Protein AF-A0A962UG72-F1 (afdb_monomer_lite)

pLDDT: mean 81.28, std 21.75, range [31.66, 96.81]

Sequence (220 aa):
YMFTHPGKKLLFMGTEFGQGNEWNSANPIDWWVLQYDFHRGLKQLVTDLNRLYHSDPVLHHYEFEWQGFEWIDCHDAEQSILSYQRKKDDDFLVVVVNFTPVPRQSYRIGVPRAGRYTEIFNSDSHYYAGSGVGNGGIDLIAEERPWMEHPYSITITVPPLGGLVLRPEPLPEPVLTTTALGELLADTTIGEEPLTEPAAKPLASTAPDAVEEEELAQPE

Foldseek 3Di:
DQQQAFDDDDDDPQPQLPQPDDDDPVDDHPPVSCVDQLSVLSNVQSVVSVVCSVVDCLRPVQRPHPQQKAFLDDPVVVQQKGWIWGDDDPWIKIKIFGQAQDKDFFDKTADADFAWKDFPDKSQCVSSVHPRWWCPPPTFGWDQDDDSNHRTMTTIIGHGRMMTMITGDDDPDPPPPPVVVVVVVVPPPDDDDDDDDDDDDDDDDDDDDDDYDDDDDDDD

Secondary structure (DSSP, 8-state):
-TTTSSS-----TTGGGT-SSPP-TTS---GGGGGSHHHHHHHHHHHHHHHHHHH-GGGTTTSSSGGGEEEEE---TTTTEEEEEEEETTEEEEEEEE-SSS-EEEEEEEESS-SEEEEEEETTSGGGT----S-TTS-EEPBS--BTTBSEEEEEEEPTT-EEEEEEPPPPP----THHHHHTTGGG----PPPPP-----------------------

Radius of gyration: 35.27 Å; chains: 1; bounding box: 112×47×72 Å

Structure (mmCIF, N/CA/C/O backbone):
data_AF-A0A962UG72-F1
#
_entry.id   AF-A0A962UG72-F1
#
loop_
_atom_site.group_PDB
_atom_site.id
_atom_site.type_symbol
_atom_site.label_atom_id
_atom_site.label_alt_id
_atom_site.label_comp_id
_atom_site.label_asym_id
_atom_site.label_entity_id
_atom_site.label_seq_id
_atom_site.pdbx_PDB_ins_code
_atom_site.Cartn_x
_atom_site.Cartn_y
_atom_site.Cartn_z
_atom_site.occupancy
_atom_site.B_iso_or_equiv
_atom_site.auth_seq_id
_atom_site.auth_comp_id
_atom_site.auth_asym_id
_atom_site.auth_atom_id
_atom_site.pdbx_PDB_model_num
ATOM 1 N N . TYR A 1 1 ? -1.454 3.007 -2.349 1.00 94.00 1 TYR A N 1
ATOM 2 C CA . TYR A 1 1 ? -2.159 4.305 -2.409 1.00 94.00 1 TYR A CA 1
ATOM 3 C C . TYR A 1 1 ? -3.137 4.390 -3.577 1.00 94.00 1 TYR A C 1
ATOM 5 O O . TYR A 1 1 ? -4.329 4.371 -3.325 1.00 94.00 1 TYR A O 1
ATOM 13 N N . MET A 1 2 ? -2.692 4.421 -4.843 1.00 95.50 2 MET A N 1
ATOM 14 C CA . MET A 1 2 ? -3.606 4.585 -5.991 1.00 95.50 2 MET A CA 1
ATOM 15 C C . MET A 1 2 ? -4.758 3.565 -6.009 1.00 95.50 2 MET A C 1
ATOM 17 O O . MET A 1 2 ? -5.909 3.955 -6.165 1.00 95.50 2 MET A O 1
ATOM 21 N N . PHE A 1 3 ? -4.470 2.275 -5.800 1.00 95.19 3 PHE A N 1
ATOM 22 C CA . PHE A 1 3 ? -5.476 1.200 -5.787 1.00 95.19 3 PHE A CA 1
ATOM 23 C C . PHE A 1 3 ? -6.436 1.252 -4.591 1.00 95.19 3 PHE A C 1
ATOM 25 O O . PHE A 1 3 ? -7.580 0.827 -4.702 1.00 95.19 3 PHE A O 1
ATOM 32 N N . THR A 1 4 ? -5.989 1.798 -3.464 1.00 95.06 4 THR A N 1
ATOM 33 C CA . THR A 1 4 ? -6.743 1.834 -2.205 1.00 95.06 4 THR A CA 1
ATOM 34 C C . THR A 1 4 ? -7.511 3.138 -2.005 1.00 95.06 4 THR A C 1
ATOM 36 O O . THR A 1 4 ? -8.484 3.154 -1.261 1.00 95.06 4 THR A O 1
ATOM 39 N N . HIS A 1 5 ? -7.123 4.218 -2.682 1.00 94.94 5 HIS A N 1
ATOM 40 C CA . HIS A 1 5 ? -7.858 5.483 -2.701 1.00 94.94 5 HIS A CA 1
ATOM 41 C C . HIS A 1 5 ? -9.217 5.324 -3.418 1.00 94.94 5 HIS A C 1
ATOM 43 O O . HIS A 1 5 ? -9.325 4.461 -4.289 1.00 94.94 5 HIS A O 1
ATOM 49 N N . PRO A 1 6 ? -10.261 6.111 -3.115 1.00 94.38 6 PRO A N 1
ATOM 50 C CA . PRO A 1 6 ? -11.503 6.103 -3.896 1.00 94.38 6 PRO A CA 1
ATOM 51 C C . PRO A 1 6 ? -11.290 6.481 -5.374 1.00 94.38 6 PRO A C 1
ATOM 53 O O . PRO A 1 6 ? -10.430 7.308 -5.689 1.00 94.38 6 PRO A O 1
ATOM 56 N N . GLY A 1 7 ? -12.067 5.873 -6.278 1.00 93.19 7 GLY A N 1
ATOM 57 C CA . GLY A 1 7 ? -12.080 6.157 -7.722 1.00 93.19 7 GLY A CA 1
ATOM 58 C C . GLY A 1 7 ? -11.447 5.066 -8.594 1.00 93.19 7 GLY A C 1
ATOM 59 O O . GLY A 1 7 ? -10.598 4.309 -8.140 1.00 93.19 7 GLY A O 1
ATOM 60 N N . LYS A 1 8 ? -11.835 4.984 -9.872 1.00 94.25 8 LYS A N 1
ATOM 61 C CA . LYS A 1 8 ? -11.367 3.926 -10.789 1.00 94.25 8 LYS A CA 1
ATOM 62 C C . LYS A 1 8 ? -9.878 4.051 -11.133 1.00 94.25 8 LYS A C 1
ATOM 64 O O . LYS A 1 8 ? -9.289 5.127 -11.053 1.00 94.25 8 LYS A O 1
ATOM 69 N N . LYS A 1 9 ? -9.261 2.922 -11.497 1.00 95.31 9 LYS A N 1
ATOM 70 C CA . LYS A 1 9 ? -7.807 2.795 -11.690 1.00 95.31 9 LYS A CA 1
ATOM 71 C C . LYS A 1 9 ? -7.462 2.743 -13.171 1.00 95.31 9 LYS A C 1
ATOM 73 O O . LYS A 1 9 ? -8.091 2.006 -13.922 1.00 95.31 9 LYS A O 1
ATOM 78 N N . LEU A 1 10 ? -6.434 3.487 -13.566 1.00 95.75 10 LEU A N 1
ATOM 79 C CA . LEU A 1 10 ? -5.867 3.438 -14.908 1.00 95.75 10 LEU A CA 1
ATOM 80 C C . LEU A 1 10 ? -4.347 3.523 -14.802 1.00 95.75 10 LEU A C 1
ATOM 82 O O . LEU A 1 10 ? -3.819 4.454 -14.198 1.00 95.75 10 LEU A O 1
ATOM 86 N N . LEU A 1 11 ? -3.663 2.548 -15.392 1.00 95.38 11 LEU A N 1
ATOM 87 C CA . LEU A 1 11 ? -2.215 2.537 -15.582 1.00 95.38 11 LEU A CA 1
ATOM 88 C C . LEU A 1 11 ? -1.927 2.376 -17.073 1.00 95.38 11 LEU A C 1
ATOM 90 O O . LEU A 1 11 ? -2.595 1.598 -17.753 1.00 95.38 11 LEU A O 1
ATOM 94 N N . PHE A 1 12 ? -0.954 3.130 -17.580 1.00 95.75 12 PHE A N 1
ATOM 95 C CA . PHE A 1 12 ? -0.525 3.028 -18.972 1.00 95.75 12 PHE A CA 1
ATOM 96 C C . PHE A 1 12 ? 0.494 1.896 -19.143 1.00 95.75 12 PHE A C 1
ATOM 98 O O . PHE A 1 12 ? 1.252 1.597 -18.219 1.00 95.75 12 PHE A O 1
ATOM 105 N N . MET A 1 13 ? 0.529 1.282 -20.326 1.00 94.44 13 MET A N 1
ATOM 106 C CA . MET A 1 13 ? 1.451 0.183 -20.626 1.00 94.44 13 MET A CA 1
ATOM 107 C C . MET A 1 13 ? 2.916 0.577 -20.387 1.00 94.44 13 MET A C 1
ATOM 109 O O . MET A 1 13 ? 3.337 1.683 -20.723 1.00 94.44 13 MET A O 1
ATOM 113 N N . GLY A 1 14 ? 3.689 -0.329 -19.797 1.00 93.38 14 GLY A N 1
ATOM 114 C CA . GLY A 1 14 ? 5.073 -0.103 -19.384 1.00 93.38 14 GLY A CA 1
ATOM 115 C C . GLY A 1 14 ? 5.217 0.332 -17.924 1.00 93.38 14 GLY A C 1
ATOM 116 O O . GLY A 1 14 ? 6.250 0.068 -17.307 1.00 93.38 14 GLY A O 1
ATOM 117 N N . THR A 1 15 ? 4.190 0.944 -17.325 1.00 94.81 15 THR A N 1
ATOM 118 C CA . THR A 1 15 ? 4.250 1.365 -15.912 1.00 94.81 15 THR A CA 1
ATOM 119 C C . THR A 1 15 ? 4.113 0.190 -14.947 1.00 94.81 15 THR A C 1
ATOM 121 O O . THR A 1 15 ? 4.651 0.232 -13.844 1.00 94.81 15 THR A O 1
ATOM 124 N N . GLU A 1 16 ? 3.465 -0.896 -15.370 1.00 95.50 16 GLU A N 1
ATOM 125 C CA . GLU A 1 16 ? 3.173 -2.056 -14.532 1.00 95.50 16 GLU A CA 1
ATOM 126 C C . GLU A 1 16 ? 4.406 -2.880 -14.149 1.00 95.50 16 GLU A C 1
ATOM 128 O O . GLU A 1 16 ? 4.365 -3.627 -13.178 1.00 95.50 16 GLU A O 1
ATOM 133 N N . PHE A 1 17 ? 5.502 -2.745 -14.894 1.00 95.06 17 PHE A N 1
ATOM 134 C CA . PHE A 1 17 ? 6.796 -3.356 -14.581 1.00 95.06 17 PHE A CA 1
ATOM 135 C C . PHE A 1 17 ? 7.922 -2.316 -14.500 1.00 95.06 17 PHE A C 1
ATOM 137 O O . PHE A 1 17 ? 9.090 -2.685 -14.393 1.00 95.06 17 PHE A O 1
ATOM 144 N N . GLY A 1 18 ? 7.583 -1.022 -14.531 1.00 93.62 18 GLY A N 1
ATOM 145 C CA . GLY A 1 18 ? 8.526 0.082 -14.355 1.00 93.62 18 GLY A CA 1
ATOM 146 C C . GLY A 1 18 ? 9.523 0.214 -15.498 1.00 93.62 18 GLY A C 1
ATOM 147 O O . GLY A 1 18 ? 10.725 0.121 -15.270 1.00 93.62 18 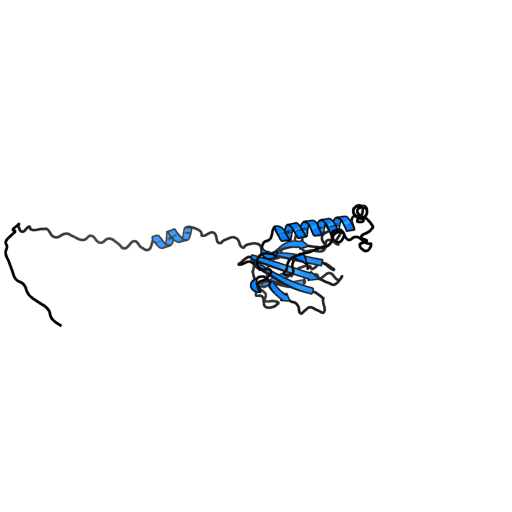GLY A O 1
ATOM 148 N N . GLN A 1 19 ? 9.044 0.408 -16.728 1.00 92.81 19 GLN A N 1
ATOM 149 C CA . GLN A 1 19 ? 9.908 0.752 -17.856 1.00 92.81 19 GLN A CA 1
ATOM 150 C C . GLN A 1 19 ? 10.787 1.967 -17.504 1.00 92.81 19 GLN A C 1
ATOM 152 O O . GLN A 1 19 ? 10.280 2.989 -17.048 1.00 92.81 19 GLN A O 1
ATOM 157 N N . GLY A 1 20 ? 12.105 1.846 -17.703 1.00 90.19 20 GLY A N 1
ATOM 158 C CA . GLY A 1 20 ? 13.055 2.904 -17.346 1.00 90.19 20 GLY A CA 1
ATOM 159 C C . GLY A 1 20 ? 13.051 4.084 -18.320 1.00 90.19 20 GLY A C 1
ATOM 160 O O . GLY A 1 20 ? 13.101 5.234 -17.894 1.00 90.19 20 GLY A O 1
ATOM 161 N N . ASN A 1 21 ? 12.979 3.807 -19.624 1.00 91.94 21 ASN A N 1
ATOM 162 C CA . ASN A 1 21 ? 12.910 4.846 -20.649 1.00 91.94 21 ASN A CA 1
ATOM 163 C C . ASN A 1 21 ? 11.499 5.430 -20.755 1.00 91.94 21 ASN A C 1
ATOM 165 O O . ASN A 1 21 ? 10.503 4.729 -20.555 1.00 91.94 21 ASN A O 1
ATOM 169 N N . GLU A 1 22 ? 11.413 6.690 -21.177 1.00 94.00 22 GLU A N 1
ATOM 170 C CA . GLU A 1 22 ? 10.136 7.294 -21.550 1.00 94.00 22 GLU A CA 1
ATOM 171 C C . GLU A 1 22 ? 9.448 6.504 -22.669 1.00 94.00 22 GLU A C 1
ATOM 173 O O . GLU A 1 22 ? 10.085 5.865 -23.515 1.00 94.00 22 GLU A O 1
ATOM 178 N N . TRP A 1 23 ? 8.117 6.546 -22.675 1.00 94.25 23 TRP A N 1
ATOM 179 C CA . TRP A 1 23 ? 7.343 5.916 -23.732 1.00 94.25 23 TRP A CA 1
ATOM 180 C C . TRP A 1 23 ? 7.611 6.601 -25.075 1.00 94.25 23 TRP A C 1
ATOM 182 O O . TRP A 1 23 ? 7.493 7.817 -25.211 1.00 94.25 23 TRP A O 1
ATOM 192 N N . ASN A 1 24 ? 7.926 5.794 -26.085 1.00 93.44 24 ASN A N 1
ATOM 193 C CA . ASN A 1 24 ? 8.137 6.246 -27.449 1.00 93.44 24 ASN A CA 1
ATOM 194 C C . ASN A 1 24 ? 7.185 5.491 -28.377 1.00 93.44 24 ASN A C 1
ATOM 196 O O . ASN A 1 24 ? 7.261 4.271 -28.483 1.00 93.44 24 ASN A O 1
ATOM 200 N N . SER A 1 25 ? 6.312 6.218 -29.074 1.00 94.12 25 SER A N 1
ATOM 201 C CA . SER A 1 25 ? 5.325 5.634 -29.988 1.00 94.12 25 SER A CA 1
ATOM 202 C C . SER A 1 25 ? 5.939 4.925 -31.200 1.00 94.12 25 SER A C 1
ATOM 204 O O . SER A 1 25 ? 5.277 4.080 -31.800 1.00 94.12 25 SER A O 1
ATOM 206 N N . ALA A 1 26 ? 7.184 5.247 -31.565 1.00 95.94 26 ALA A N 1
ATOM 207 C CA . ALA A 1 26 ? 7.899 4.620 -32.673 1.00 95.94 26 ALA A CA 1
ATOM 208 C C . ALA A 1 26 ? 8.590 3.303 -32.284 1.00 95.94 26 ALA A C 1
ATOM 210 O O . ALA A 1 26 ? 8.938 2.520 -33.167 1.00 95.94 26 ALA A O 1
ATOM 211 N N . ASN A 1 27 ? 8.790 3.055 -30.986 1.00 91.94 27 ASN A N 1
ATOM 212 C CA . ASN A 1 27 ? 9.509 1.888 -30.486 1.00 91.94 27 ASN A CA 1
ATOM 213 C C . ASN A 1 27 ? 8.568 0.929 -29.744 1.00 91.94 27 ASN A C 1
ATOM 215 O O . ASN A 1 27 ? 7.581 1.358 -29.144 1.00 91.94 27 ASN A O 1
ATOM 219 N N . PRO A 1 28 ? 8.863 -0.382 -29.753 1.00 92.25 28 PRO A N 1
ATOM 220 C CA . PRO A 1 28 ? 8.159 -1.319 -28.894 1.00 92.25 28 PRO A CA 1
ATOM 221 C C . PRO A 1 28 ? 8.478 -1.054 -27.418 1.00 92.25 28 PRO A C 1
ATOM 223 O O . PRO A 1 28 ? 9.499 -0.465 -27.071 1.00 92.25 28 PRO A O 1
ATOM 226 N N . ILE A 1 29 ? 7.598 -1.553 -26.554 1.00 93.94 29 ILE A N 1
ATOM 227 C CA . ILE A 1 29 ? 7.798 -1.581 -25.107 1.00 93.94 29 ILE A CA 1
ATOM 228 C C . ILE A 1 29 ? 9.035 -2.427 -24.751 1.00 93.94 29 ILE A C 1
ATOM 230 O O . ILE A 1 29 ? 9.285 -3.471 -25.362 1.00 93.94 29 ILE A O 1
ATOM 234 N N . ASP A 1 30 ? 9.790 -1.987 -23.744 1.00 93.00 30 ASP A N 1
ATOM 235 C CA . ASP A 1 30 ? 11.070 -2.576 -23.325 1.00 93.00 30 ASP A CA 1
ATOM 236 C C . ASP A 1 30 ? 10.897 -3.902 -22.550 1.00 93.00 30 ASP A C 1
ATOM 238 O O . ASP A 1 30 ? 11.259 -4.023 -21.383 1.00 93.00 30 ASP A O 1
ATOM 242 N N . TRP A 1 31 ? 10.370 -4.951 -23.188 1.00 92.81 31 TRP A N 1
ATOM 243 C CA . TRP A 1 31 ? 10.084 -6.245 -22.538 1.00 92.81 31 TRP A CA 1
ATOM 244 C C . TRP A 1 31 ? 11.298 -6.937 -21.904 1.00 92.81 31 TRP A C 1
ATOM 246 O O . TRP A 1 31 ? 11.151 -7.762 -21.001 1.00 92.81 31 TRP A O 1
ATOM 256 N N . TRP A 1 32 ? 12.506 -6.612 -22.366 1.00 93.44 32 TRP A N 1
ATOM 257 C CA . TRP A 1 32 ? 13.752 -7.193 -21.872 1.00 93.44 32 TRP A CA 1
ATOM 258 C C . TRP A 1 32 ? 14.010 -6.880 -20.390 1.00 93.44 32 TRP A C 1
ATOM 260 O O . TRP A 1 32 ? 14.680 -7.672 -19.727 1.00 93.44 32 TRP A O 1
ATOM 270 N N . VAL A 1 33 ? 13.430 -5.805 -19.835 1.00 94.25 33 VAL A N 1
ATOM 271 C CA . VAL A 1 33 ? 13.605 -5.440 -18.416 1.00 94.25 33 VAL A CA 1
ATOM 272 C C . VAL A 1 33 ? 13.022 -6.480 -17.455 1.00 94.25 33 VAL A C 1
ATOM 274 O O . VAL A 1 33 ? 13.470 -6.594 -16.318 1.00 94.25 33 VAL A O 1
ATOM 277 N N . LEU A 1 34 ? 12.090 -7.324 -17.915 1.00 93.56 34 LEU A N 1
ATOM 278 C CA . LEU A 1 34 ? 11.536 -8.432 -17.123 1.00 93.56 34 LEU A CA 1
ATOM 279 C C . LEU A 1 34 ? 12.567 -9.530 -16.798 1.00 93.56 34 LEU A C 1
ATOM 281 O O . LEU A 1 34 ? 12.278 -10.458 -16.038 1.00 93.56 34 LEU A O 1
ATOM 285 N N . GLN A 1 35 ? 13.780 -9.442 -17.346 1.00 93.81 35 GLN A N 1
ATOM 286 C CA . GLN A 1 35 ? 14.898 -10.305 -16.971 1.00 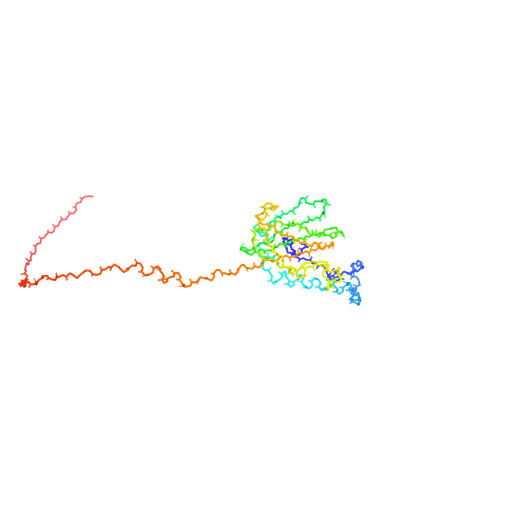93.81 35 GLN A CA 1
ATOM 287 C C . GLN A 1 35 ? 15.487 -9.954 -15.594 1.00 93.81 35 GLN A C 1
ATOM 289 O O . GLN A 1 35 ? 16.094 -10.827 -14.971 1.00 93.81 35 GLN A O 1
ATOM 294 N N . TYR A 1 36 ? 15.248 -8.747 -15.074 1.00 94.50 36 TYR A N 1
ATOM 295 C CA . TYR A 1 36 ? 15.723 -8.308 -13.760 1.00 94.50 36 TYR A CA 1
ATOM 296 C C . TYR A 1 36 ? 14.658 -8.485 -12.670 1.00 94.50 36 TYR A C 1
ATOM 298 O O . TYR A 1 36 ? 13.463 -8.281 -12.901 1.00 94.50 36 TYR A O 1
ATOM 306 N N . ASP A 1 37 ? 15.100 -8.820 -11.456 1.00 92.50 37 ASP A N 1
ATOM 307 C CA . ASP A 1 37 ? 14.211 -9.150 -10.335 1.00 92.50 37 ASP A CA 1
ATOM 308 C C . ASP A 1 37 ? 13.301 -7.997 -9.903 1.00 92.50 37 ASP A C 1
ATOM 310 O O . ASP A 1 37 ? 12.114 -8.222 -9.685 1.00 92.50 37 ASP A O 1
ATOM 314 N N . PHE A 1 38 ? 13.801 -6.758 -9.852 1.00 94.25 38 PHE A N 1
ATOM 315 C CA . PHE A 1 38 ? 12.994 -5.602 -9.435 1.00 94.25 38 PHE A CA 1
ATOM 316 C C . PHE A 1 38 ? 11.795 -5.347 -10.361 1.00 94.25 38 PHE A C 1
ATOM 318 O O . PHE A 1 38 ? 10.682 -5.121 -9.891 1.00 94.25 38 PHE A O 1
ATOM 325 N N . HIS A 1 39 ? 11.988 -5.457 -11.679 1.00 95.81 39 HIS A N 1
ATOM 326 C CA . HIS A 1 39 ? 10.907 -5.282 -12.655 1.00 95.81 39 HIS A CA 1
ATOM 327 C C . HIS A 1 39 ? 9.889 -6.429 -12.588 1.00 95.81 39 HIS A C 1
ATOM 329 O O . HIS A 1 39 ? 8.681 -6.202 -12.705 1.00 95.81 39 HIS A O 1
ATOM 335 N N . ARG A 1 40 ? 10.349 -7.667 -12.342 1.00 95.19 40 ARG A N 1
ATOM 336 C CA . ARG A 1 40 ? 9.449 -8.800 -12.067 1.00 95.19 40 ARG A CA 1
ATOM 337 C C . ARG A 1 40 ? 8.651 -8.594 -10.782 1.00 95.19 40 ARG A C 1
ATOM 339 O O . ARG A 1 40 ? 7.448 -8.841 -10.792 1.00 95.19 40 ARG A O 1
ATOM 346 N N . GLY A 1 41 ? 9.300 -8.123 -9.718 1.00 95.56 41 GLY A N 1
ATOM 347 C CA . GLY A 1 41 ? 8.671 -7.813 -8.435 1.00 95.56 41 GLY A CA 1
ATOM 348 C C . GLY A 1 41 ? 7.572 -6.765 -8.579 1.00 95.56 41 GLY A C 1
ATOM 349 O O . GLY A 1 41 ? 6.459 -6.978 -8.105 1.00 95.56 41 GLY A O 1
ATOM 350 N N . LEU A 1 42 ? 7.826 -5.694 -9.336 1.00 95.75 42 LEU A N 1
ATOM 351 C CA . LEU A 1 42 ? 6.825 -4.666 -9.625 1.00 95.75 42 LEU A CA 1
ATOM 352 C C . LEU A 1 42 ? 5.648 -5.209 -10.454 1.00 95.75 42 LEU A C 1
ATOM 354 O O . LEU A 1 42 ? 4.488 -4.964 -10.122 1.00 95.75 42 LEU A O 1
ATOM 358 N N . LYS A 1 43 ? 5.919 -6.034 -11.474 1.00 96.12 43 LYS A N 1
ATOM 359 C CA . LYS A 1 43 ? 4.859 -6.716 -12.232 1.00 96.12 43 LYS A CA 1
ATOM 360 C C . LYS A 1 43 ? 4.003 -7.615 -11.334 1.00 96.12 43 LYS A C 1
ATOM 362 O O . LYS A 1 43 ? 2.780 -7.675 -11.496 1.00 96.12 43 LYS A O 1
ATOM 367 N N . GLN A 1 44 ? 4.633 -8.327 -10.402 1.00 96.56 44 GLN A N 1
ATOM 368 C CA . GLN A 1 44 ? 3.948 -9.177 -9.432 1.00 96.56 44 GLN A CA 1
ATOM 369 C C . GLN A 1 44 ? 3.103 -8.335 -8.465 1.00 96.56 44 GLN A C 1
ATOM 371 O O . GLN A 1 44 ? 1.930 -8.646 -8.274 1.00 96.56 44 GLN A O 1
ATOM 376 N N . LEU A 1 45 ? 3.636 -7.210 -7.977 1.00 96.44 45 LEU A N 1
ATOM 377 C CA . LEU A 1 45 ? 2.924 -6.239 -7.141 1.00 96.44 45 LEU A CA 1
ATOM 378 C C . LEU A 1 45 ? 1.637 -5.759 -7.817 1.00 96.44 45 LEU A C 1
ATOM 380 O O . LEU A 1 45 ? 0.568 -5.801 -7.215 1.00 96.44 45 LEU A O 1
ATOM 384 N N . VAL A 1 46 ? 1.711 -5.340 -9.084 1.00 96.81 46 VAL A N 1
ATOM 385 C CA . VAL A 1 46 ? 0.528 -4.890 -9.836 1.00 96.81 46 VAL A CA 1
ATOM 386 C C . VAL A 1 46 ? -0.449 -6.041 -10.082 1.00 96.81 46 VAL A C 1
ATOM 388 O O . VAL A 1 46 ? -1.663 -5.839 -10.049 1.00 96.81 46 VAL A O 1
ATOM 391 N N . THR A 1 47 ? 0.049 -7.259 -10.295 1.00 96.75 47 THR A N 1
ATOM 392 C CA . THR A 1 47 ? -0.800 -8.450 -10.451 1.00 96.75 47 THR A CA 1
ATOM 393 C C . THR A 1 47 ? -1.597 -8.725 -9.174 1.00 96.75 47 THR A C 1
ATOM 395 O O . THR A 1 47 ? -2.814 -8.905 -9.239 1.00 96.75 47 THR A O 1
ATOM 398 N N . ASP A 1 48 ? -0.943 -8.705 -8.016 1.00 96.69 48 ASP A N 1
ATOM 399 C CA . ASP A 1 48 ? -1.582 -8.990 -6.731 1.00 96.69 48 ASP A CA 1
ATOM 400 C C . ASP A 1 48 ? -2.467 -7.833 -6.250 1.00 96.69 48 ASP A C 1
ATOM 402 O O . ASP A 1 48 ? -3.546 -8.078 -5.715 1.00 96.69 48 ASP A O 1
ATOM 406 N N . LEU A 1 49 ? -2.109 -6.580 -6.551 1.00 96.12 49 LEU A N 1
ATOM 407 C CA . LEU A 1 49 ? -2.988 -5.423 -6.346 1.00 96.12 49 LEU A CA 1
ATOM 408 C C . LEU A 1 49 ? -4.276 -5.516 -7.168 1.00 96.12 49 LEU A C 1
ATOM 410 O O . LEU A 1 49 ? -5.350 -5.219 -6.650 1.00 96.12 49 LEU A O 1
ATOM 414 N N . ASN A 1 50 ? -4.190 -5.937 -8.433 1.00 96.56 50 ASN A N 1
ATOM 415 C CA . ASN A 1 50 ? -5.377 -6.146 -9.262 1.00 96.56 50 ASN A CA 1
ATOM 416 C C . ASN A 1 50 ? -6.244 -7.289 -8.725 1.00 96.56 50 ASN A C 1
ATOM 418 O O . ASN A 1 50 ? -7.467 -7.157 -8.693 1.00 96.56 50 ASN A O 1
ATOM 422 N N . ARG A 1 51 ? -5.624 -8.389 -8.272 1.00 96.62 51 ARG A N 1
ATOM 423 C CA . ARG A 1 51 ? -6.344 -9.494 -7.624 1.00 96.62 51 ARG A CA 1
ATOM 424 C C . ARG A 1 51 ? -7.078 -9.010 -6.383 1.00 96.62 51 ARG A C 1
ATOM 426 O O . ARG A 1 51 ? -8.273 -9.251 -6.296 1.00 96.62 51 ARG A O 1
ATOM 433 N N . LEU A 1 52 ? -6.394 -8.281 -5.500 1.00 95.50 52 LEU A N 1
ATOM 434 C CA . LEU A 1 52 ? -6.972 -7.710 -4.286 1.00 95.50 52 LEU A CA 1
ATOM 435 C C . LEU A 1 52 ? -8.134 -6.757 -4.604 1.00 95.50 52 LEU A C 1
ATOM 437 O O . LEU A 1 52 ? -9.219 -6.888 -4.052 1.00 95.50 52 LEU A O 1
ATOM 441 N N . TYR A 1 53 ? -7.934 -5.819 -5.533 1.00 95.56 53 TYR A N 1
ATOM 442 C CA . TYR A 1 53 ? -8.969 -4.857 -5.926 1.00 95.56 53 TYR A CA 1
ATOM 443 C C . TYR A 1 53 ? -10.215 -5.536 -6.512 1.00 95.56 53 TYR A C 1
ATOM 445 O O . TYR A 1 53 ? -11.329 -5.069 -6.280 1.00 95.56 53 TYR A O 1
ATOM 453 N N . HIS A 1 54 ? -10.041 -6.638 -7.246 1.00 94.88 54 HIS A N 1
ATOM 454 C CA . HIS A 1 54 ? -11.147 -7.414 -7.803 1.00 94.88 54 HIS A CA 1
ATOM 455 C C . HIS A 1 54 ? -11.806 -8.340 -6.767 1.00 94.88 54 HIS A C 1
ATOM 457 O O . HIS A 1 54 ? -13.023 -8.510 -6.794 1.00 94.88 54 HIS A O 1
ATOM 463 N N . SER A 1 55 ? -11.030 -8.961 -5.872 1.00 94.50 55 SER A N 1
ATOM 464 C CA . SER A 1 55 ? -11.541 -9.906 -4.871 1.00 94.50 55 SER A CA 1
ATOM 465 C C . SER A 1 55 ? -12.289 -9.233 -3.730 1.00 94.50 55 SER A C 1
ATOM 467 O O . SER A 1 55 ? -13.147 -9.872 -3.132 1.00 94.50 55 SER A O 1
ATOM 469 N N . ASP A 1 56 ? -11.966 -7.974 -3.425 1.00 93.44 56 ASP A N 1
ATOM 470 C CA . ASP A 1 56 ? -12.512 -7.245 -2.285 1.00 93.44 56 ASP A CA 1
ATOM 471 C C . ASP A 1 56 ? -13.468 -6.121 -2.702 1.00 93.44 56 ASP A C 1
ATOM 473 O O . ASP A 1 56 ? -13.022 -5.023 -3.060 1.00 93.44 56 ASP A O 1
ATOM 477 N N . PRO A 1 57 ? -14.794 -6.331 -2.573 1.00 93.12 57 PRO A N 1
ATOM 478 C CA . PRO A 1 57 ? -15.794 -5.303 -2.847 1.00 93.12 57 PRO A CA 1
ATOM 479 C C . PRO A 1 57 ? -15.613 -4.038 -2.007 1.00 93.12 57 PRO A C 1
ATOM 481 O O . PRO A 1 57 ? -15.966 -2.954 -2.461 1.00 93.12 57 PRO A O 1
ATOM 484 N N . VAL A 1 58 ? -15.011 -4.138 -0.818 1.00 94.38 58 VAL A N 1
ATOM 485 C CA . VAL A 1 58 ? -14.713 -2.990 0.060 1.00 94.38 58 VAL A CA 1
ATOM 486 C C . VAL A 1 58 ? -13.918 -1.897 -0.671 1.00 94.38 58 VAL A C 1
ATOM 488 O O . VAL A 1 58 ? -14.090 -0.707 -0.408 1.00 94.38 58 VAL A O 1
ATOM 491 N N . LEU A 1 59 ? -13.074 -2.273 -1.637 1.00 94.12 59 LEU A N 1
ATOM 492 C CA . LEU A 1 59 ? -12.245 -1.325 -2.381 1.00 94.12 59 LEU A CA 1
ATOM 493 C C . LEU A 1 59 ? -12.981 -0.624 -3.529 1.00 94.12 59 LEU A C 1
ATOM 495 O O . LEU A 1 59 ? -12.537 0.455 -3.936 1.00 94.12 59 LEU A O 1
ATOM 499 N N . HIS A 1 60 ? -14.079 -1.189 -4.042 1.00 93.69 60 HIS A N 1
ATOM 500 C CA . HIS A 1 60 ? -14.727 -0.700 -5.264 1.00 93.69 60 HIS A CA 1
ATOM 501 C C . HIS A 1 60 ? -16.254 -0.498 -5.193 1.00 93.69 60 HIS A C 1
ATOM 503 O O . HIS A 1 60 ? -16.829 0.035 -6.139 1.00 93.69 60 HIS A O 1
ATOM 509 N N . HIS A 1 61 ? -16.922 -0.907 -4.109 1.00 93.19 61 HIS A N 1
ATOM 510 C CA . HIS A 1 61 ? -18.382 -0.837 -3.986 1.00 93.19 61 HIS A CA 1
ATOM 511 C C . HIS A 1 61 ? -18.876 0.605 -3.786 1.00 93.19 61 HIS A C 1
ATOM 513 O O . HIS A 1 61 ? -19.592 1.131 -4.632 1.00 93.19 61 HIS A O 1
ATOM 519 N N . TYR A 1 62 ? -18.409 1.281 -2.733 1.00 93.69 62 TYR A N 1
ATOM 520 C CA . TYR A 1 62 ? -18.753 2.674 -2.421 1.00 93.69 62 TYR A CA 1
ATOM 521 C C . TYR A 1 62 ? -17.641 3.646 -2.858 1.00 93.69 62 TYR A C 1
ATOM 523 O O . TYR A 1 62 ? -17.058 4.361 -2.050 1.00 93.69 62 TYR A O 1
ATOM 531 N N . GLU A 1 63 ? -17.269 3.650 -4.142 1.00 91.00 63 GLU A N 1
ATOM 532 C CA . GLU A 1 63 ? -16.179 4.520 -4.638 1.00 91.00 63 GLU A CA 1
ATOM 533 C C . GLU A 1 63 ? -16.573 5.981 -4.849 1.00 91.00 63 GLU A C 1
ATOM 535 O O . GLU A 1 63 ? -15.710 6.854 -4.783 1.00 91.00 63 GLU A O 1
ATOM 540 N N . PHE A 1 64 ? -17.849 6.237 -5.132 1.00 92.31 64 PHE A N 1
ATOM 541 C CA . PHE A 1 64 ? -18.379 7.580 -5.392 1.00 92.31 64 PHE A CA 1
ATOM 542 C C . PHE A 1 64 ? -19.255 8.092 -4.246 1.00 92.31 64 PHE A C 1
ATOM 544 O O . PHE A 1 64 ? -19.883 9.141 -4.363 1.00 92.31 64 PHE A O 1
ATOM 551 N N . GLU A 1 65 ? -19.291 7.353 -3.139 1.00 94.12 65 GLU A N 1
ATOM 552 C CA . GLU A 1 65 ? -20.066 7.687 -1.956 1.00 94.12 65 GLU A CA 1
ATOM 553 C C . GLU A 1 65 ? -19.137 8.016 -0.795 1.00 94.12 65 GLU A C 1
ATOM 555 O O . GLU A 1 65 ? -18.121 7.355 -0.578 1.00 94.12 65 GLU A O 1
ATOM 560 N N . TRP A 1 66 ? -19.521 9.019 -0.008 1.00 91.44 66 TRP A N 1
ATOM 561 C CA . TRP A 1 66 ? -18.761 9.454 1.163 1.00 91.44 66 TRP A CA 1
ATOM 562 C C . TRP A 1 66 ? -18.609 8.342 2.215 1.00 91.44 66 TRP A C 1
ATOM 564 O O . TRP A 1 66 ? -17.615 8.307 2.925 1.00 91.44 66 TRP A O 1
ATOM 574 N N . GLN A 1 67 ? -19.559 7.406 2.279 1.00 93.44 67 GLN A N 1
ATOM 575 C CA . GLN A 1 67 ? -19.587 6.308 3.253 1.00 93.44 67 GLN A CA 1
ATOM 576 C C . GLN A 1 67 ? -18.453 5.294 3.048 1.00 93.44 67 GLN A C 1
ATOM 578 O O . GLN A 1 67 ? -18.054 4.613 3.989 1.00 93.44 67 GLN A O 1
ATOM 583 N N . GLY A 1 68 ? -17.930 5.180 1.822 1.00 92.69 68 GLY A N 1
ATOM 584 C CA . GLY A 1 68 ? -16.914 4.189 1.467 1.00 92.69 68 GLY A CA 1
ATOM 585 C C . GLY A 1 68 ? -15.485 4.564 1.851 1.00 92.69 68 GLY A C 1
ATOM 586 O O . GLY A 1 68 ? -14.563 3.780 1.589 1.00 92.69 68 GLY A O 1
ATOM 587 N N . PHE A 1 69 ? -15.282 5.754 2.419 1.00 95.56 69 PHE A N 1
ATOM 588 C CA . PHE A 1 69 ? -13.972 6.282 2.772 1.00 95.56 69 PHE A CA 1
ATOM 589 C C . PHE A 1 69 ? -14.031 7.119 4.050 1.00 95.56 69 PHE A C 1
ATOM 591 O O . PHE A 1 69 ? -14.853 8.020 4.177 1.00 95.56 69 PHE A O 1
ATOM 598 N N . GLU A 1 70 ? -13.101 6.869 4.965 1.00 94.75 70 GLU A N 1
ATOM 599 C CA . GLU A 1 70 ? -12.990 7.603 6.226 1.00 94.75 70 GLU A CA 1
ATOM 600 C C . GLU A 1 70 ? -11.512 7.778 6.582 1.00 94.75 70 GLU A C 1
ATOM 602 O O . GLU A 1 70 ? -10.736 6.826 6.491 1.00 94.75 70 GLU A O 1
ATOM 607 N N . TRP A 1 71 ? -11.093 8.984 6.962 1.00 94.75 71 TRP A N 1
ATOM 608 C CA . TRP A 1 71 ? -9.730 9.209 7.450 1.00 94.75 71 TRP A CA 1
ATOM 609 C C . TRP A 1 71 ? -9.590 8.666 8.873 1.00 94.75 71 TRP A C 1
ATOM 611 O O . TRP A 1 71 ? -10.470 8.895 9.692 1.00 94.75 71 TRP A O 1
ATOM 621 N N . ILE A 1 72 ? -8.478 7.985 9.163 1.00 93.38 72 ILE A N 1
ATOM 622 C CA . ILE A 1 72 ? -8.080 7.670 10.545 1.00 93.38 72 ILE A CA 1
ATOM 623 C C . ILE A 1 72 ? -7.159 8.783 11.032 1.00 93.38 72 ILE A C 1
ATOM 625 O O . ILE A 1 72 ? -7.428 9.440 12.030 1.00 93.38 72 ILE A O 1
ATOM 629 N N . ASP A 1 73 ? -6.085 9.023 10.280 1.00 92.06 73 ASP A N 1
ATOM 630 C CA . ASP A 1 73 ? -5.190 10.145 10.508 1.00 92.06 73 ASP A CA 1
ATOM 631 C C . ASP A 1 73 ? -4.572 10.627 9.192 1.00 92.06 73 ASP A C 1
ATOM 633 O O . ASP A 1 73 ? -4.030 9.852 8.394 1.00 92.06 73 ASP A O 1
ATOM 637 N N . CYS A 1 74 ? -4.672 11.936 8.984 1.00 89.62 74 CYS A N 1
ATOM 638 C CA . CYS A 1 74 ? -4.092 12.679 7.872 1.00 89.62 74 CYS A CA 1
ATOM 639 C C . CYS A 1 74 ? -3.253 13.883 8.335 1.00 89.62 74 CYS A C 1
ATOM 641 O O . CYS A 1 74 ? -2.793 14.657 7.496 1.00 89.62 74 CYS A O 1
ATOM 643 N N . HIS A 1 75 ? -3.046 14.047 9.647 1.00 86.69 75 HIS A N 1
ATOM 644 C CA . HIS A 1 75 ? -2.309 15.170 10.227 1.00 86.69 75 HIS A CA 1
ATOM 645 C C . HIS A 1 75 ? -0.832 14.852 10.485 1.00 86.69 75 HIS A C 1
ATOM 647 O O . HIS A 1 75 ? -0.058 15.773 10.749 1.00 86.69 75 HIS A O 1
ATOM 653 N N . ASP A 1 76 ? -0.416 13.586 10.365 1.00 86.31 76 ASP A N 1
ATOM 654 C CA . ASP A 1 76 ? 0.967 13.133 10.563 1.00 86.31 76 ASP A CA 1
ATOM 655 C C . ASP A 1 76 ? 1.893 13.496 9.380 1.00 86.31 76 ASP A C 1
ATOM 657 O O . ASP A 1 76 ? 2.532 12.660 8.732 1.00 86.31 76 ASP A O 1
ATOM 661 N N . ALA A 1 77 ? 1.951 14.794 9.070 1.00 85.44 77 ALA A N 1
ATOM 662 C CA . ALA A 1 77 ? 2.802 15.352 8.026 1.00 85.44 77 ALA A CA 1
ATOM 663 C C . ALA A 1 77 ? 4.294 15.212 8.371 1.00 85.44 77 ALA A C 1
ATOM 665 O O . ALA A 1 77 ? 5.111 14.996 7.475 1.00 85.44 77 ALA A O 1
ATOM 666 N N . GLU A 1 78 ? 4.647 15.279 9.661 1.00 86.44 78 GLU A N 1
ATOM 667 C CA . GLU A 1 78 ? 6.030 15.144 10.131 1.00 86.44 78 GLU A CA 1
ATOM 668 C C . GLU A 1 78 ? 6.609 13.760 9.827 1.00 86.44 78 GLU A C 1
ATOM 670 O O . GLU A 1 78 ? 7.765 13.664 9.412 1.00 86.44 78 GLU A O 1
ATOM 675 N N . GLN A 1 79 ? 5.820 12.690 9.990 1.00 86.25 79 GLN A N 1
ATOM 676 C CA . GLN A 1 79 ? 6.253 11.343 9.611 1.00 86.25 79 GLN A CA 1
ATOM 677 C C . GLN A 1 79 ? 5.839 10.960 8.182 1.00 86.25 79 GLN A C 1
ATOM 679 O O . GLN A 1 79 ? 6.282 9.925 7.682 1.00 86.25 79 GLN A O 1
ATOM 684 N N . SER A 1 80 ? 5.047 11.808 7.512 1.00 92.38 80 SER A N 1
ATOM 685 C CA . SER A 1 80 ? 4.494 11.597 6.166 1.00 92.38 80 SER A CA 1
ATOM 686 C C . SER A 1 80 ? 3.765 10.258 6.044 1.00 92.38 80 SER A C 1
ATOM 688 O O . SER A 1 80 ? 3.987 9.481 5.107 1.00 92.38 80 SER A O 1
ATOM 690 N N . ILE A 1 81 ? 2.905 9.990 7.025 1.00 93.38 81 ILE A N 1
ATOM 691 C CA . ILE A 1 81 ? 2.071 8.794 7.084 1.00 93.38 81 ILE A CA 1
ATOM 692 C C . ILE A 1 81 ? 0.627 9.202 6.845 1.00 93.38 81 ILE A C 1
ATOM 694 O O . ILE A 1 81 ? 0.128 10.162 7.424 1.00 93.38 81 ILE A O 1
ATOM 698 N N . LEU A 1 82 ? -0.048 8.456 5.976 1.00 95.06 82 LEU A N 1
ATOM 699 C CA . LEU A 1 82 ? -1.485 8.570 5.782 1.00 95.06 82 LEU A CA 1
ATOM 700 C C . LEU A 1 82 ? -2.149 7.273 6.200 1.00 95.06 82 LEU A C 1
ATOM 702 O O . LEU A 1 82 ? -1.734 6.190 5.774 1.00 95.06 82 LEU A O 1
ATOM 706 N N . SER A 1 83 ? -3.219 7.394 6.976 1.00 95.38 83 SER A N 1
ATOM 707 C CA . SER A 1 83 ? -4.033 6.260 7.376 1.00 95.38 83 SER A CA 1
ATOM 708 C C . SER A 1 83 ? -5.519 6.536 7.182 1.00 95.38 83 SER A C 1
ATOM 710 O O . SER A 1 83 ? -6.034 7.607 7.504 1.00 95.38 83 SER A O 1
ATOM 712 N N . TYR A 1 84 ? -6.215 5.574 6.589 1.00 95.81 84 TYR A N 1
ATOM 713 C CA . TYR A 1 84 ? -7.629 5.698 6.253 1.00 95.81 84 TYR A CA 1
ATOM 714 C C . TYR A 1 84 ? -8.291 4.331 6.142 1.00 95.81 84 TYR A C 1
ATOM 716 O O . TYR A 1 84 ? -7.630 3.298 6.022 1.00 95.81 84 TYR A O 1
ATOM 724 N N . GLN A 1 85 ? -9.616 4.338 6.146 1.00 95.25 85 GLN A N 1
ATOM 725 C CA . GLN A 1 85 ? -10.459 3.166 6.012 1.00 95.25 85 GLN A CA 1
ATOM 726 C C . GLN A 1 85 ? -11.173 3.172 4.668 1.00 95.25 85 GLN A C 1
ATOM 728 O O . GLN A 1 85 ? -11.604 4.212 4.165 1.00 95.25 85 GLN A O 1
ATOM 733 N N . ARG A 1 86 ? -11.327 1.980 4.100 1.00 95.69 86 ARG A N 1
ATOM 734 C CA . ARG A 1 86 ? -12.298 1.701 3.041 1.00 95.69 86 ARG A CA 1
ATOM 735 C C . ARG A 1 86 ? -13.404 0.861 3.642 1.00 95.69 86 ARG A C 1
ATOM 737 O O . ARG A 1 86 ? -13.098 -0.086 4.359 1.00 95.69 86 ARG A O 1
ATOM 744 N N . LYS A 1 87 ? -14.659 1.217 3.385 1.00 94.00 87 LYS A N 1
ATOM 745 C CA . LYS A 1 87 ? -15.816 0.615 4.058 1.00 94.00 87 LYS A CA 1
ATOM 746 C C . LYS A 1 87 ? -16.825 0.107 3.040 1.00 94.00 87 LYS A C 1
ATOM 748 O O . LYS A 1 87 ? -16.994 0.691 1.968 1.00 94.00 87 LYS A O 1
ATOM 753 N N . LYS A 1 88 ? -17.492 -0.980 3.403 1.00 93.19 88 LYS A N 1
ATOM 754 C CA . LYS A 1 88 ? -18.677 -1.517 2.751 1.00 93.19 88 LYS A CA 1
ATOM 755 C C . LYS A 1 88 ? -19.558 -2.149 3.822 1.00 93.19 88 LYS A C 1
ATOM 757 O O . LYS A 1 88 ? -19.265 -3.242 4.289 1.00 93.19 88 LYS A O 1
ATOM 762 N N . ASP A 1 89 ? -20.656 -1.480 4.149 1.00 89.00 89 ASP A N 1
ATOM 763 C CA . ASP A 1 89 ? -21.617 -1.942 5.149 1.00 89.00 89 ASP A CA 1
ATOM 764 C C . ASP A 1 89 ? -20.908 -2.166 6.505 1.00 89.00 89 ASP A C 1
ATOM 766 O O . ASP A 1 89 ? -20.390 -1.203 7.071 1.00 89.00 89 ASP A O 1
ATOM 770 N N . ASP A 1 90 ? -20.831 -3.409 6.990 1.00 86.94 90 ASP A N 1
ATOM 771 C CA . ASP A 1 90 ? -20.132 -3.794 8.230 1.00 86.94 90 ASP A CA 1
ATOM 772 C C . ASP A 1 90 ? -18.667 -4.245 8.007 1.00 86.94 90 ASP A C 1
ATOM 774 O O . ASP A 1 90 ? -17.897 -4.444 8.952 1.00 86.94 90 ASP A O 1
ATOM 778 N N . ASP A 1 91 ? -18.247 -4.376 6.745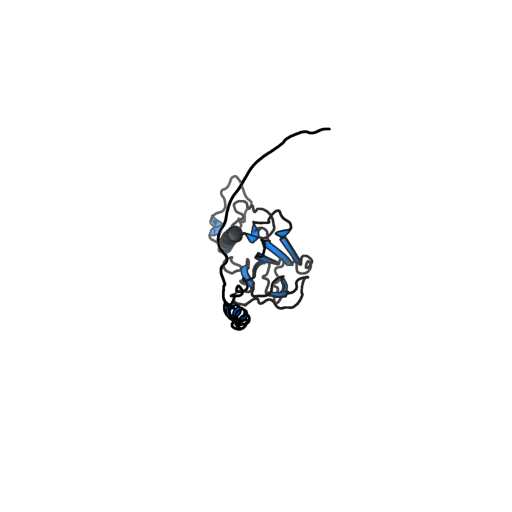 1.00 91.12 91 ASP A N 1
ATOM 779 C CA . ASP A 1 91 ? -16.875 -4.713 6.375 1.00 91.12 91 ASP A CA 1
ATOM 780 C C . ASP A 1 91 ? -16.040 -3.457 6.138 1.00 91.12 91 ASP A C 1
ATOM 782 O O . ASP A 1 91 ? -16.466 -2.480 5.515 1.00 91.12 91 ASP A O 1
ATOM 786 N N . PHE A 1 92 ? -14.785 -3.500 6.575 1.00 93.88 92 PHE A N 1
ATOM 787 C CA . PHE A 1 92 ? -13.837 -2.427 6.323 1.00 93.88 92 PHE A CA 1
ATOM 788 C C . PHE A 1 92 ? -12.411 -2.949 6.169 1.00 93.88 92 PHE A C 1
ATOM 790 O O . PHE A 1 92 ? -12.057 -4.030 6.633 1.00 93.88 92 PHE A O 1
ATOM 797 N N . LEU A 1 93 ? -11.583 -2.158 5.497 1.00 95.38 93 LEU A N 1
ATOM 798 C CA . LEU A 1 93 ? -10.148 -2.361 5.363 1.00 95.38 93 LEU A CA 1
ATOM 799 C C . LEU A 1 93 ? -9.436 -1.126 5.891 1.00 95.38 93 LEU A C 1
ATOM 801 O O . LEU A 1 93 ? -9.805 -0.003 5.547 1.00 95.38 93 LEU A O 1
ATOM 805 N N . VAL A 1 94 ? -8.391 -1.339 6.681 1.00 95.81 94 VAL A N 1
ATOM 806 C CA . VAL A 1 94 ? -7.526 -0.270 7.178 1.00 95.81 94 VAL A CA 1
ATOM 807 C C . VAL A 1 94 ? -6.306 -0.191 6.276 1.00 95.81 94 VAL A C 1
ATOM 809 O O . VAL A 1 94 ? -5.625 -1.188 6.046 1.00 95.81 94 VAL A O 1
ATOM 812 N N . VAL A 1 95 ? -6.027 0.993 5.747 1.00 96.69 95 VAL A N 1
ATOM 813 C CA . VAL A 1 95 ? -4.905 1.242 4.845 1.00 96.69 95 VAL A CA 1
ATOM 814 C C . VAL A 1 95 ? -3.952 2.213 5.514 1.00 96.69 95 VAL A C 1
ATOM 816 O O . VAL A 1 95 ? -4.365 3.278 5.968 1.00 96.69 95 VAL A O 1
ATOM 819 N N . VAL A 1 96 ? -2.670 1.858 5.534 1.00 95.94 96 VAL A N 1
ATOM 820 C CA . VAL A 1 96 ? -1.598 2.694 6.085 1.00 95.94 96 VAL A CA 1
ATOM 821 C C . VAL A 1 96 ? -0.517 2.840 5.032 1.00 95.94 96 VAL A C 1
ATOM 823 O O . VAL A 1 96 ? -0.071 1.847 4.462 1.00 95.94 96 VAL A O 1
ATOM 826 N N . VAL A 1 97 ? -0.103 4.068 4.741 1.00 96.06 97 VAL A N 1
ATOM 827 C CA . VAL A 1 97 ? 0.924 4.351 3.735 1.00 96.06 97 VAL A CA 1
ATOM 828 C C . VAL A 1 97 ? 1.986 5.252 4.338 1.00 96.06 97 VAL A C 1
ATOM 830 O O . VAL A 1 97 ? 1.667 6.326 4.838 1.00 96.06 97 VAL A O 1
ATOM 833 N N . ASN A 1 98 ? 3.240 4.817 4.261 1.00 95.81 98 ASN A N 1
ATOM 834 C CA . ASN A 1 98 ? 4.406 5.588 4.669 1.00 95.81 98 ASN A CA 1
ATOM 835 C C . ASN A 1 98 ? 5.137 6.109 3.431 1.00 95.81 98 ASN A C 1
ATOM 837 O O . ASN A 1 98 ? 5.573 5.323 2.590 1.00 95.81 98 ASN A O 1
ATOM 841 N N . PHE A 1 99 ? 5.299 7.428 3.334 1.00 94.38 99 PHE A N 1
ATOM 842 C CA . PHE A 1 99 ? 6.013 8.078 2.233 1.00 94.38 99 PHE A CA 1
ATOM 843 C C . PHE A 1 99 ? 7.465 8.441 2.573 1.00 94.38 99 PHE A C 1
ATOM 845 O O . PHE A 1 99 ? 8.126 9.122 1.792 1.00 94.38 99 PHE A O 1
ATOM 852 N N . THR A 1 100 ? 7.991 7.969 3.708 1.00 92.94 100 THR A N 1
ATOM 853 C CA . THR A 1 100 ? 9.401 8.138 4.089 1.00 92.94 100 THR A CA 1
ATOM 854 C C . THR A 1 100 ? 10.164 6.814 4.031 1.00 92.94 100 THR A C 1
ATOM 856 O O . THR A 1 100 ? 9.590 5.752 4.279 1.00 92.94 100 THR A O 1
ATOM 859 N N . PRO A 1 101 ? 11.481 6.840 3.751 1.00 91.75 101 PRO A N 1
ATOM 860 C CA . PRO A 1 101 ? 12.323 5.640 3.760 1.00 91.75 101 PRO A CA 1
ATOM 861 C C . PRO A 1 101 ? 12.640 5.133 5.174 1.00 91.75 101 PRO A C 1
ATOM 863 O O . PRO A 1 101 ? 13.365 4.154 5.323 1.00 91.75 101 PRO A O 1
ATOM 866 N N . VAL A 1 102 ? 12.137 5.795 6.220 1.00 92.75 102 VAL A N 1
ATOM 867 C CA . VAL A 1 102 ? 12.371 5.402 7.610 1.00 92.75 102 VAL A CA 1
ATOM 868 C C . VAL A 1 102 ? 11.259 4.438 8.041 1.00 92.75 102 VAL A C 1
ATOM 870 O O . VAL A 1 102 ? 10.093 4.851 8.073 1.00 92.75 102 VAL A O 1
ATOM 873 N N . PRO A 1 103 ? 11.577 3.172 8.379 1.00 92.31 103 PRO A N 1
ATOM 874 C CA . PRO A 1 103 ? 10.587 2.236 8.899 1.00 92.31 103 PRO A CA 1
ATOM 875 C C . PRO A 1 103 ? 10.099 2.685 10.279 1.00 92.31 103 PRO A C 1
ATOM 877 O O . PRO A 1 103 ? 10.873 3.211 11.082 1.00 92.31 103 PRO A O 1
ATOM 880 N N . ARG A 1 104 ? 8.818 2.448 10.581 1.00 90.94 104 ARG A N 1
ATOM 881 C CA . ARG A 1 104 ? 8.228 2.774 11.888 1.00 90.94 104 ARG A CA 1
ATOM 882 C C . ARG A 1 104 ? 7.878 1.510 12.634 1.00 90.94 104 ARG A C 1
ATOM 884 O O . ARG A 1 104 ? 6.952 0.800 12.266 1.00 90.94 104 ARG A O 1
ATOM 891 N N . GLN A 1 105 ? 8.622 1.248 13.696 1.00 91.62 105 GLN A N 1
ATOM 892 C CA . GLN A 1 105 ? 8.312 0.173 14.625 1.00 91.62 105 GLN A CA 1
ATOM 893 C C . GLN A 1 105 ? 7.326 0.679 15.673 1.00 91.62 105 GLN A C 1
ATOM 895 O O . GLN A 1 105 ? 7.396 1.837 16.088 1.00 91.62 105 GLN A O 1
ATOM 900 N N . SER A 1 106 ? 6.428 -0.199 16.105 1.00 90.62 106 SER A N 1
ATOM 901 C CA . SER A 1 106 ? 5.456 0.086 17.163 1.00 90.62 106 SER A CA 1
ATOM 902 C C . SER A 1 106 ? 4.579 1.322 16.907 1.00 90.62 106 SER A C 1
ATOM 904 O O . SER A 1 106 ? 4.228 2.048 17.839 1.00 90.62 106 SER A O 1
ATOM 906 N N . TYR A 1 107 ? 4.223 1.572 15.646 1.00 92.06 107 TYR A N 1
ATOM 907 C CA . TYR A 1 107 ? 3.321 2.651 15.262 1.00 92.06 107 TYR A CA 1
ATOM 908 C C . TYR A 1 107 ? 1.895 2.313 15.700 1.00 92.06 107 TYR A C 1
ATOM 910 O O . TYR A 1 107 ? 1.380 1.240 15.383 1.00 92.06 107 TYR A O 1
ATOM 918 N N . ARG A 1 108 ? 1.256 3.218 16.444 1.00 92.94 108 ARG A N 1
ATOM 919 C CA . ARG A 1 108 ? -0.099 3.011 16.958 1.00 92.94 108 ARG A CA 1
ATOM 920 C C . ARG A 1 108 ? -1.117 3.684 16.054 1.00 92.94 108 ARG A C 1
ATOM 922 O O . ARG A 1 108 ? -1.021 4.882 15.809 1.00 92.94 108 ARG A O 1
ATOM 929 N N . ILE A 1 109 ? -2.111 2.916 15.628 1.00 94.06 109 ILE A N 1
ATOM 930 C CA . ILE A 1 109 ? -3.213 3.386 14.789 1.00 94.06 109 ILE A CA 1
ATOM 931 C C . ILE A 1 109 ? -4.554 3.076 15.457 1.00 94.06 109 ILE A C 1
ATOM 933 O O . ILE A 1 109 ? -4.717 2.019 16.073 1.00 94.06 109 ILE A O 1
ATOM 937 N N . GLY A 1 110 ? -5.491 4.022 15.370 1.00 93.50 110 GLY A N 1
ATOM 938 C CA . GLY A 1 110 ? -6.861 3.852 15.851 1.00 93.50 110 GLY A CA 1
ATOM 939 C C . GLY A 1 110 ? -7.667 2.947 14.922 1.00 93.50 110 GLY A C 1
ATOM 940 O O . GLY A 1 110 ? -7.559 3.058 13.703 1.00 93.50 110 GLY A O 1
ATOM 941 N N . VAL A 1 111 ? -8.468 2.044 15.485 1.00 93.38 111 VAL A N 1
ATOM 942 C CA . VAL A 1 111 ? -9.340 1.140 14.723 1.00 93.38 111 VAL A CA 1
ATOM 943 C C . VAL A 1 111 ? -10.738 1.065 15.348 1.00 93.38 111 VAL A C 1
ATOM 945 O O . VAL A 1 111 ? -10.870 1.102 16.574 1.00 93.38 111 VAL A O 1
ATOM 948 N N . PRO A 1 112 ? -11.809 0.952 14.542 1.00 91.12 112 PRO A N 1
ATOM 949 C CA . PRO A 1 112 ? -13.176 1.034 15.055 1.00 91.12 112 PRO A CA 1
ATOM 950 C C . PRO A 1 112 ? -13.648 -0.248 15.753 1.00 91.12 112 PRO A C 1
ATOM 952 O O . PRO A 1 112 ? -14.547 -0.184 16.587 1.00 91.12 112 PRO A O 1
ATOM 955 N N . ARG A 1 113 ? -13.061 -1.410 15.427 1.00 90.94 113 ARG A N 1
ATOM 956 C CA . ARG A 1 113 ? -13.511 -2.727 15.907 1.00 90.94 113 ARG A CA 1
ATOM 957 C C . ARG A 1 113 ? -12.428 -3.428 16.722 1.00 90.94 113 ARG A C 1
ATOM 959 O O . ARG A 1 113 ? -11.262 -3.435 16.324 1.00 90.94 113 ARG A O 1
ATOM 966 N N . ALA A 1 114 ? -12.832 -4.065 17.818 1.00 91.38 114 ALA A N 1
ATOM 967 C CA . ALA A 1 114 ? -11.989 -5.006 18.546 1.00 91.38 114 ALA A CA 1
ATOM 968 C C . ALA A 1 114 ? -11.717 -6.274 17.717 1.00 91.38 114 ALA A C 1
ATOM 970 O O . ALA A 1 114 ? -12.417 -6.565 16.747 1.00 91.38 114 ALA A O 1
ATOM 971 N N . GLY A 1 115 ? -10.734 -7.066 18.137 1.00 89.06 115 GLY A N 1
ATOM 972 C CA . GLY A 1 115 ? -10.417 -8.355 17.524 1.00 89.06 115 GLY A CA 1
ATOM 973 C C . GLY A 1 115 ? -9.048 -8.381 16.861 1.00 89.06 115 GLY A C 1
ATOM 974 O O . GLY A 1 115 ? -8.202 -7.515 17.097 1.00 89.06 115 GLY A O 1
ATOM 975 N N . ARG A 1 116 ? -8.821 -9.425 16.063 1.00 91.75 116 ARG A N 1
ATOM 976 C CA . ARG A 1 116 ? -7.556 -9.644 15.367 1.00 91.75 116 ARG A CA 1
ATOM 977 C C . ARG A 1 116 ? -7.590 -9.007 13.984 1.00 91.75 116 ARG A C 1
ATOM 979 O O . ARG A 1 116 ? -8.596 -9.078 13.288 1.00 91.75 116 ARG A O 1
ATOM 986 N N . TYR A 1 117 ? -6.478 -8.408 13.591 1.00 92.94 117 TYR A N 1
ATOM 987 C CA . TYR A 1 117 ? -6.260 -7.840 12.272 1.00 92.94 117 TYR A CA 1
ATOM 988 C C . TYR A 1 117 ? -5.199 -8.658 11.542 1.00 92.94 117 TYR A C 1
ATOM 990 O O . TYR A 1 117 ? -4.180 -9.041 12.114 1.00 92.94 117 TYR A O 1
ATOM 998 N N . THR A 1 118 ? -5.426 -8.910 10.261 1.00 91.94 118 THR A N 1
ATOM 999 C CA . THR A 1 118 ? -4.487 -9.627 9.399 1.00 91.94 118 THR A CA 1
ATOM 1000 C C . THR A 1 118 ? -3.938 -8.674 8.352 1.00 91.94 118 THR A C 1
ATOM 1002 O O . THR A 1 118 ? -4.693 -7.961 7.688 1.00 91.94 118 THR A O 1
ATOM 1005 N N . GLU A 1 119 ? -2.620 -8.678 8.170 1.00 93.62 119 GLU A N 1
ATOM 1006 C CA . GLU A 1 119 ? -1.969 -8.017 7.040 1.00 93.62 119 GLU A CA 1
ATOM 1007 C C . GLU A 1 119 ? -2.268 -8.805 5.759 1.00 93.62 119 GLU A C 1
ATOM 1009 O O . GLU A 1 119 ? -1.711 -9.878 5.535 1.00 93.62 119 GLU A O 1
ATOM 1014 N N . ILE A 1 120 ? -3.185 -8.293 4.933 1.00 93.19 120 ILE A N 1
ATOM 1015 C CA . ILE A 1 120 ? -3.576 -8.942 3.670 1.00 93.19 120 ILE A CA 1
ATOM 1016 C C . ILE A 1 120 ? -2.705 -8.494 2.496 1.00 93.19 120 ILE A C 1
ATOM 1018 O O . ILE A 1 120 ? -2.624 -9.184 1.482 1.00 93.19 120 ILE A O 1
ATOM 1022 N N . PHE A 1 121 ? -2.066 -7.330 2.615 1.00 94.94 121 PHE A N 1
ATOM 1023 C CA . PHE A 1 121 ? -1.183 -6.802 1.588 1.00 94.94 121 PHE A CA 1
ATOM 1024 C C . PHE A 1 121 ? -0.094 -5.928 2.198 1.00 94.94 121 PHE A C 1
ATOM 1026 O O . PHE A 1 121 ? -0.372 -5.067 3.033 1.00 94.94 121 PHE A O 1
ATOM 1033 N N . ASN A 1 122 ? 1.130 -6.114 1.708 1.00 95.44 122 ASN A N 1
ATOM 1034 C CA . ASN A 1 122 ? 2.294 -5.325 2.075 1.00 95.44 122 ASN A CA 1
ATOM 1035 C C . ASN A 1 122 ? 3.189 -5.122 0.856 1.00 95.44 122 ASN A C 1
ATOM 1037 O O . ASN A 1 122 ? 3.741 -6.082 0.315 1.00 95.44 122 ASN A O 1
ATOM 1041 N N . SER A 1 123 ? 3.334 -3.869 0.425 1.00 94.94 123 SER A N 1
ATOM 1042 C CA . SER A 1 123 ? 4.127 -3.543 -0.762 1.00 94.94 123 SER A CA 1
ATOM 1043 C C . SER A 1 123 ? 5.634 -3.735 -0.580 1.00 94.94 123 SER A C 1
ATOM 1045 O O . SER A 1 123 ? 6.336 -3.826 -1.578 1.00 94.94 123 SER A O 1
ATOM 1047 N N . ASP A 1 124 ? 6.133 -3.791 0.656 1.00 94.88 124 ASP A N 1
ATOM 1048 C CA . ASP A 1 124 ? 7.551 -4.008 0.970 1.00 94.88 124 ASP A CA 1
ATOM 1049 C C . ASP A 1 124 ? 7.905 -5.500 1.123 1.00 94.88 124 ASP A C 1
ATOM 1051 O O . ASP A 1 124 ? 9.014 -5.861 1.506 1.00 94.88 124 ASP A O 1
ATOM 1055 N N . SER A 1 125 ? 6.980 -6.407 0.805 1.00 93.81 125 SER A N 1
ATOM 1056 C CA . SER A 1 125 ? 7.247 -7.844 0.848 1.00 93.81 125 SER A CA 1
ATOM 1057 C C . SER A 1 125 ? 8.400 -8.260 -0.079 1.00 93.81 125 SER A C 1
ATOM 1059 O O . SER A 1 125 ? 8.550 -7.749 -1.193 1.00 93.81 125 SER A O 1
ATOM 1061 N N . HIS A 1 126 ? 9.165 -9.279 0.328 1.00 93.81 126 HIS A N 1
ATOM 1062 C CA . HIS A 1 126 ? 10.212 -9.883 -0.505 1.00 93.81 126 HIS A CA 1
ATOM 1063 C C . HIS A 1 126 ? 9.687 -10.426 -1.843 1.00 93.81 126 HIS A C 1
ATOM 1065 O O . HIS A 1 126 ? 10.435 -10.451 -2.819 1.00 93.81 126 HIS A O 1
ATOM 1071 N N . TYR A 1 127 ? 8.401 -10.796 -1.930 1.00 92.38 127 TYR A N 1
ATOM 1072 C CA . TYR A 1 127 ? 7.770 -11.200 -3.195 1.00 92.38 127 TYR A CA 1
ATOM 1073 C C . TYR A 1 127 ? 7.788 -10.093 -4.260 1.00 92.38 127 TYR A C 1
ATOM 1075 O O . TYR A 1 127 ? 7.772 -10.386 -5.454 1.00 92.38 127 TYR A O 1
ATOM 1083 N N . TYR A 1 128 ? 7.855 -8.830 -3.834 1.00 94.56 128 TYR A N 1
ATOM 1084 C CA . TYR A 1 128 ? 7.891 -7.654 -4.703 1.00 94.56 128 TYR A CA 1
ATOM 1085 C C . TYR A 1 128 ? 9.287 -7.021 -4.782 1.00 94.56 128 TYR A C 1
ATOM 1087 O O . TYR A 1 128 ? 9.417 -5.893 -5.250 1.00 94.56 128 TYR A O 1
ATOM 1095 N N . ALA A 1 129 ? 10.326 -7.743 -4.341 1.00 92.12 129 ALA A N 1
ATOM 1096 C CA . ALA A 1 129 ? 11.694 -7.245 -4.176 1.00 92.12 129 ALA A CA 1
ATOM 1097 C C . ALA A 1 129 ? 11.835 -6.099 -3.146 1.00 92.12 129 ALA A C 1
ATOM 1099 O O . ALA A 1 129 ? 12.757 -5.288 -3.244 1.00 92.12 129 ALA A O 1
ATOM 1100 N N . GLY A 1 130 ? 10.935 -6.046 -2.155 1.00 92.75 130 GLY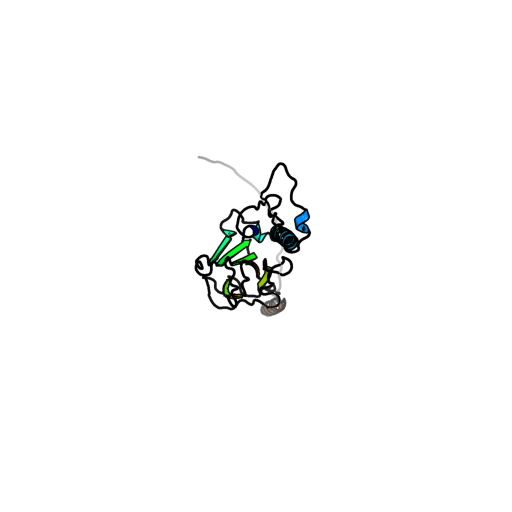 A N 1
ATOM 1101 C CA . GLY A 1 130 ? 11.031 -5.146 -1.004 1.00 92.75 130 GLY A CA 1
ATOM 1102 C C . GLY A 1 130 ? 11.931 -5.677 0.120 1.00 92.75 130 GLY A C 1
ATOM 1103 O O . GLY A 1 130 ? 12.490 -6.780 0.045 1.00 92.75 130 GLY A O 1
ATOM 1104 N N . SER A 1 131 ? 12.073 -4.877 1.178 1.00 91.56 131 SER A N 1
ATOM 1105 C CA . SER A 1 131 ? 12.960 -5.158 2.312 1.00 91.56 131 SER A CA 1
ATOM 1106 C C . SER A 1 131 ? 12.431 -6.229 3.273 1.00 91.56 131 SER A C 1
ATOM 1108 O O . SER A 1 131 ? 13.198 -6.759 4.074 1.00 91.56 131 SER A O 1
ATOM 1110 N N . GLY A 1 132 ? 11.155 -6.599 3.151 1.00 90.44 132 GLY A N 1
ATOM 1111 C CA . GLY A 1 132 ? 10.496 -7.629 3.952 1.00 90.44 132 GLY A CA 1
ATOM 1112 C C . GLY A 1 132 ? 10.005 -7.141 5.311 1.00 90.44 132 GLY A C 1
ATOM 1113 O O . GLY A 1 132 ? 9.600 -7.959 6.137 1.00 90.44 132 GLY A O 1
ATOM 1114 N N . VAL A 1 133 ? 10.029 -5.830 5.565 1.00 90.31 133 VAL A N 1
ATOM 1115 C CA . VAL A 1 133 ? 9.529 -5.263 6.816 1.00 90.31 133 VAL A CA 1
ATOM 1116 C C . VAL A 1 133 ? 8.002 -5.312 6.799 1.00 90.31 133 VAL A C 1
ATOM 1118 O O . VAL A 1 133 ? 7.344 -4.875 5.857 1.00 90.31 133 VAL A O 1
ATOM 1121 N N . GLY A 1 134 ? 7.408 -5.857 7.854 1.00 88.25 134 GLY A N 1
ATOM 1122 C CA . GLY A 1 134 ? 5.962 -6.007 7.961 1.00 88.25 134 GLY A CA 1
ATOM 1123 C C . GLY A 1 134 ? 5.559 -6.658 9.270 1.00 88.25 134 GLY A C 1
ATOM 1124 O O . GLY A 1 134 ? 6.381 -6.841 10.167 1.00 88.25 134 GLY A O 1
ATOM 1125 N N . ASN A 1 135 ? 4.286 -7.022 9.367 1.00 86.50 135 ASN A N 1
ATOM 1126 C CA . ASN A 1 135 ? 3.691 -7.627 10.560 1.00 86.50 135 ASN A CA 1
ATOM 1127 C C . ASN A 1 135 ? 3.502 -9.146 10.414 1.00 86.50 135 ASN A C 1
ATOM 1129 O O . ASN A 1 135 ? 2.867 -9.778 11.256 1.00 86.50 135 ASN A O 1
ATOM 1133 N N . GLY A 1 136 ? 4.040 -9.739 9.341 1.00 71.88 136 GLY A N 1
ATOM 1134 C CA . GLY A 1 136 ? 3.911 -11.160 9.028 1.00 71.88 136 GLY A CA 1
ATOM 1135 C C . GLY A 1 136 ? 4.317 -12.060 10.198 1.00 71.88 136 GLY A C 1
ATOM 1136 O O . GLY A 1 136 ? 5.464 -12.041 10.636 1.00 71.88 136 GLY A O 1
ATOM 1137 N N . GLY A 1 137 ? 3.366 -12.861 10.687 1.00 68.19 137 GLY A N 1
ATOM 1138 C CA . GLY A 1 137 ? 3.570 -13.803 11.793 1.00 68.19 137 GLY A CA 1
ATOM 1139 C C . GLY A 1 137 ? 3.292 -13.251 13.197 1.00 68.19 137 GLY A C 1
ATOM 1140 O O . GLY A 1 137 ? 3.443 -14.001 14.158 1.00 68.19 137 GLY A O 1
ATOM 1141 N N . ILE A 1 138 ? 2.873 -11.988 13.333 1.00 78.12 138 ILE A N 1
ATOM 1142 C CA . ILE A 1 138 ? 2.460 -11.387 14.610 1.00 78.12 138 ILE A CA 1
ATOM 1143 C C . ILE A 1 138 ? 0.936 -11.238 14.613 1.00 78.12 138 ILE A C 1
ATOM 1145 O O . ILE A 1 138 ? 0.362 -10.663 13.689 1.00 78.12 138 ILE A O 1
ATOM 1149 N N . ASP A 1 139 ? 0.272 -11.733 15.660 1.00 80.00 139 ASP A N 1
ATOM 1150 C CA . ASP A 1 139 ? -1.156 -11.488 15.862 1.00 80.00 139 ASP A CA 1
ATOM 1151 C C . ASP A 1 139 ? -1.375 -10.006 16.213 1.00 80.00 139 ASP A C 1
ATOM 1153 O O . ASP A 1 139 ? -1.041 -9.551 17.309 1.00 80.00 139 ASP A O 1
ATOM 1157 N N . LEU A 1 140 ? -1.942 -9.236 15.281 1.00 90.38 140 LEU A N 1
ATOM 1158 C CA . LEU A 1 140 ? -2.306 -7.841 15.527 1.00 90.38 140 LEU A CA 1
ATOM 1159 C C . LEU A 1 140 ? -3.640 -7.798 16.274 1.00 90.38 140 LEU A C 1
ATOM 1161 O O . LEU A 1 140 ? -4.706 -7.841 15.664 1.00 90.38 140 LEU A O 1
ATOM 1165 N N . ILE A 1 141 ? -3.586 -7.749 17.601 1.00 90.88 141 ILE A N 1
ATOM 1166 C CA . ILE A 1 141 ? -4.776 -7.708 18.457 1.00 90.88 141 ILE A CA 1
ATOM 1167 C C . ILE A 1 141 ? -5.094 -6.255 18.811 1.00 90.88 141 ILE A C 1
ATOM 1169 O O . ILE A 1 141 ? -4.226 -5.515 19.274 1.00 90.88 141 ILE A O 1
ATOM 1173 N N . ALA A 1 142 ? -6.343 -5.847 18.595 1.00 92.44 142 ALA A N 1
ATOM 1174 C CA . ALA A 1 142 ? -6.829 -4.537 19.002 1.00 92.44 142 ALA A CA 1
ATOM 1175 C C . ALA A 1 142 ? -6.947 -4.436 20.526 1.00 92.44 142 ALA A C 1
ATOM 1177 O O . ALA A 1 142 ? -7.637 -5.225 21.170 1.00 92.44 142 ALA A O 1
ATOM 1178 N N . GLU A 1 143 ? -6.279 -3.433 21.086 1.00 92.50 143 GLU A N 1
ATOM 1179 C CA . GLU A 1 143 ? -6.353 -3.063 22.494 1.00 92.50 143 GLU A CA 1
ATOM 1180 C C . GLU A 1 143 ? -7.503 -2.071 22.699 1.00 92.50 143 GLU A C 1
ATOM 1182 O O . GLU A 1 143 ? -7.704 -1.168 21.882 1.00 92.50 143 GLU A O 1
ATOM 1187 N N . GLU A 1 144 ? -8.228 -2.187 23.815 1.00 92.19 144 GLU A N 1
ATOM 1188 C CA . GLU A 1 144 ? -9.244 -1.215 24.253 1.00 92.19 144 GLU A CA 1
ATOM 1189 C C . GLU A 1 144 ? -8.574 0.053 24.796 1.00 92.19 144 GLU A C 1
ATOM 1191 O O . GLU A 1 144 ? -8.574 0.366 25.987 1.00 92.19 144 GLU A O 1
ATOM 1196 N N . ARG A 1 145 ? -7.905 0.760 23.890 1.00 92.62 145 ARG A N 1
ATOM 1197 C CA . ARG A 1 145 ? -7.194 1.997 24.161 1.00 92.62 145 ARG A CA 1
ATOM 1198 C C . ARG A 1 145 ? -7.574 3.015 23.091 1.00 92.62 145 ARG A C 1
ATOM 1200 O O . ARG A 1 145 ? -7.113 2.857 21.955 1.00 92.62 145 ARG A O 1
ATOM 1207 N N . PRO A 1 146 ? -8.338 4.062 23.456 1.00 92.44 146 PRO A N 1
ATOM 1208 C CA . PRO A 1 146 ? -8.746 5.088 22.514 1.00 92.44 146 PRO A CA 1
ATOM 1209 C C . PRO A 1 146 ? -7.547 5.788 21.875 1.00 92.44 146 PRO A C 1
ATOM 1211 O O . PRO A 1 146 ? -6.600 6.179 22.566 1.00 92.44 146 PRO A O 1
ATOM 1214 N N . TRP A 1 147 ? -7.583 5.936 20.554 1.00 91.19 147 TRP A N 1
ATOM 1215 C CA . TRP A 1 147 ? -6.533 6.582 19.766 1.00 91.19 147 TRP A CA 1
ATOM 1216 C C . TRP A 1 147 ? -7.103 7.071 18.434 1.00 91.19 147 TRP A C 1
ATOM 1218 O O . TRP A 1 147 ? -7.919 6.367 17.848 1.00 91.19 147 TRP A O 1
ATOM 1228 N N . MET A 1 148 ? -6.664 8.240 17.943 1.00 89.81 148 MET A N 1
ATOM 1229 C CA . MET A 1 148 ? -7.114 8.812 16.656 1.00 89.81 148 MET A CA 1
ATOM 1230 C C . MET A 1 148 ? -8.647 8.771 16.495 1.00 89.81 148 MET A C 1
ATOM 1232 O O . MET A 1 148 ? -9.160 8.261 15.509 1.00 89.81 148 MET A O 1
ATOM 1236 N N . GLU A 1 149 ? -9.370 9.223 17.528 1.00 89.25 149 GLU A N 1
ATOM 1237 C CA . GLU A 1 149 ? -10.847 9.271 17.572 1.00 89.25 149 GLU A CA 1
ATOM 1238 C C . GLU A 1 149 ? -11.569 7.914 17.447 1.00 89.25 149 GLU A C 1
ATOM 1240 O O . GLU A 1 149 ? -12.796 7.857 17.369 1.00 89.25 149 GLU A O 1
ATOM 1245 N N . HIS A 1 150 ? -10.835 6.805 17.535 1.00 92.88 150 HIS A N 1
ATOM 1246 C CA . HIS A 1 150 ? -11.389 5.459 17.565 1.00 92.88 150 HIS A CA 1
ATOM 1247 C C . HIS A 1 150 ? -11.290 4.819 18.960 1.00 92.88 150 HIS A C 1
ATOM 1249 O O . HIS A 1 150 ? -10.372 5.135 19.723 1.00 92.88 150 HIS A O 1
ATOM 1255 N N . PRO A 1 151 ? -12.224 3.912 19.313 1.00 92.56 151 PRO A N 1
ATOM 1256 C CA . PRO A 1 151 ? -12.274 3.283 20.636 1.00 92.56 151 PRO A CA 1
ATOM 1257 C C . PRO A 1 151 ? -11.138 2.281 20.884 1.00 92.56 151 PRO A C 1
ATOM 1259 O O . PRO A 1 151 ? -10.701 2.127 22.025 1.00 92.56 151 PRO A O 1
ATOM 1262 N N . TYR A 1 152 ? -10.638 1.629 19.832 1.00 94.38 152 TYR A N 1
ATOM 1263 C CA . TYR A 1 152 ? -9.561 0.646 19.919 1.00 94.38 152 TYR A CA 1
ATOM 1264 C C . TYR A 1 152 ? -8.313 1.131 19.189 1.00 94.38 152 TYR A C 1
ATOM 1266 O O . TYR A 1 152 ? -8.368 2.013 18.331 1.00 94.38 152 TYR A O 1
ATOM 1274 N N . SER A 1 153 ? -7.172 0.518 19.491 1.00 94.81 153 SER A N 1
ATOM 1275 C CA . SER A 1 153 ? -5.942 0.750 18.738 1.00 94.81 153 SER A CA 1
ATOM 1276 C C . SER A 1 153 ? -5.097 -0.505 18.598 1.00 94.81 153 SER A C 1
ATOM 1278 O O . SER A 1 153 ? -5.124 -1.394 19.446 1.00 94.81 153 SER A O 1
ATOM 1280 N N . ILE A 1 154 ? -4.332 -0.566 17.512 1.00 94.19 154 ILE A N 1
ATOM 1281 C CA . ILE A 1 154 ? -3.372 -1.639 17.238 1.00 94.19 154 ILE A CA 1
ATOM 1282 C C . ILE A 1 154 ? -1.970 -1.051 17.115 1.00 94.19 154 ILE A C 1
ATOM 1284 O O . ILE A 1 154 ? -1.789 0.085 16.670 1.00 94.19 154 ILE A O 1
ATOM 1288 N N . THR A 1 155 ? -0.979 -1.842 17.511 1.00 93.94 155 THR A N 1
ATOM 1289 C CA . THR A 1 155 ? 0.436 -1.507 17.347 1.00 93.94 155 THR A CA 1
ATOM 1290 C C . THR A 1 155 ? 0.976 -2.284 16.154 1.00 93.94 155 THR A C 1
ATOM 1292 O O . THR A 1 155 ? 0.953 -3.511 16.168 1.00 93.94 155 THR A O 1
ATOM 1295 N N . ILE A 1 156 ? 1.452 -1.580 15.129 1.00 93.69 156 ILE A N 1
ATOM 1296 C CA . ILE A 1 156 ? 1.939 -2.167 13.877 1.00 93.69 156 ILE A CA 1
ATOM 1297 C C . ILE A 1 156 ? 3.351 -1.686 13.543 1.00 93.69 156 ILE A C 1
ATOM 1299 O O . ILE A 1 156 ? 3.793 -0.612 13.950 1.00 93.69 156 ILE A O 1
ATOM 1303 N N . THR A 1 157 ? 4.062 -2.482 12.760 1.00 93.94 157 THR A N 1
ATOM 1304 C CA . THR A 1 157 ? 5.298 -2.097 12.084 1.00 93.94 157 THR A CA 1
ATOM 1305 C C . THR A 1 157 ? 4.952 -1.634 10.677 1.00 93.94 157 THR A C 1
ATOM 1307 O O . THR A 1 157 ? 4.417 -2.407 9.883 1.00 93.94 157 THR A O 1
ATOM 1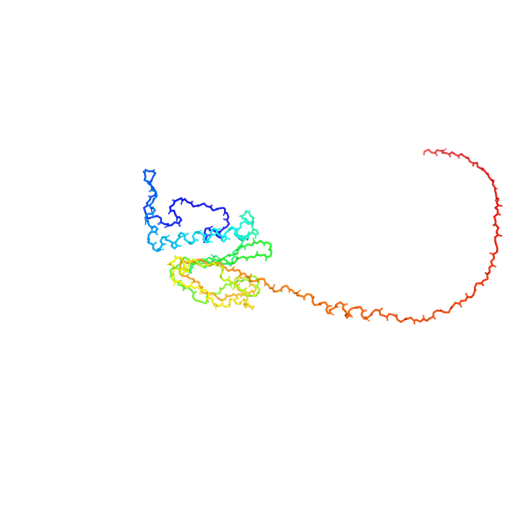310 N N . VAL A 1 158 ? 5.250 -0.373 10.367 1.00 93.44 158 VAL A N 1
ATOM 1311 C CA . VAL A 1 158 ? 5.024 0.219 9.047 1.00 93.44 158 VAL A CA 1
ATOM 1312 C C . VAL A 1 158 ? 6.333 0.180 8.246 1.00 93.44 158 VAL A C 1
ATOM 1314 O O . VAL A 1 158 ? 7.345 0.718 8.716 1.00 93.44 158 VAL A O 1
ATOM 1317 N N . PRO A 1 159 ? 6.342 -0.441 7.052 1.00 93.81 159 PRO A N 1
ATOM 1318 C CA . PRO A 1 159 ? 7.529 -0.538 6.211 1.00 93.81 159 PRO A CA 1
ATOM 1319 C C . PRO A 1 159 ? 8.019 0.825 5.700 1.00 93.81 159 PRO A C 1
ATOM 1321 O O . PRO A 1 159 ? 7.262 1.804 5.691 1.00 93.81 159 PRO A O 1
ATOM 1324 N N . PRO A 1 160 ? 9.284 0.907 5.252 1.00 94.19 160 PRO A N 1
ATOM 1325 C CA . PRO A 1 160 ? 9.806 2.097 4.589 1.00 94.19 160 PRO A CA 1
ATOM 1326 C C . PRO A 1 160 ? 9.207 2.227 3.181 1.00 94.19 160 PRO A C 1
ATOM 1328 O O . PRO A 1 160 ? 9.134 1.242 2.454 1.00 94.19 160 PRO A O 1
ATOM 1331 N N . LEU A 1 161 ? 8.785 3.435 2.783 1.00 94.69 161 LEU A N 1
ATOM 1332 C CA . LEU A 1 161 ? 8.188 3.714 1.460 1.00 94.69 161 LEU A CA 1
ATOM 1333 C C . LEU A 1 161 ? 7.102 2.704 1.033 1.00 94.69 161 LEU A C 1
ATOM 1335 O O . LEU A 1 161 ? 6.969 2.370 -0.147 1.00 94.69 161 LEU A O 1
ATOM 1339 N N . GLY A 1 162 ? 6.336 2.192 1.998 1.00 93.88 162 GLY A N 1
ATOM 1340 C CA . GLY A 1 162 ? 5.435 1.068 1.794 1.00 93.88 162 GLY A CA 1
ATOM 1341 C C . GLY A 1 162 ? 3.986 1.364 2.160 1.00 93.88 162 GLY A C 1
ATOM 1342 O O . GLY A 1 162 ? 3.675 2.264 2.941 1.00 93.88 162 GLY A O 1
ATOM 1343 N N . GLY A 1 163 ? 3.084 0.582 1.573 1.00 95.12 163 GLY A N 1
ATOM 1344 C CA . GLY A 1 163 ? 1.665 0.556 1.889 1.00 95.12 163 GLY A CA 1
ATOM 1345 C C . GLY A 1 163 ? 1.258 -0.793 2.471 1.00 95.12 163 GLY A C 1
ATOM 1346 O O . GLY A 1 163 ? 1.562 -1.839 1.892 1.00 95.12 163 GLY A O 1
ATOM 1347 N N . LEU A 1 164 ? 0.530 -0.743 3.581 1.00 95.44 164 LEU A N 1
ATOM 1348 C CA . LEU A 1 164 ? -0.095 -1.881 4.239 1.00 95.44 164 LEU A CA 1
ATOM 1349 C C . LEU A 1 164 ? -1.609 -1.819 4.069 1.00 95.44 164 LEU A C 1
ATOM 1351 O O . LEU A 1 164 ? -2.209 -0.741 4.121 1.00 95.44 164 LEU A O 1
ATOM 1355 N N . VAL A 1 165 ? -2.224 -2.987 3.913 1.00 95.62 165 VAL A N 1
ATOM 1356 C CA . VAL A 1 165 ? -3.673 -3.159 4.021 1.00 95.62 165 VAL A CA 1
ATOM 1357 C C . VAL A 1 165 ? -3.942 -4.218 5.076 1.00 95.62 165 VAL A C 1
ATOM 1359 O O . VAL A 1 165 ? -3.460 -5.348 4.975 1.00 95.62 165 VAL A O 1
ATOM 1362 N N . LEU A 1 166 ? -4.710 -3.837 6.089 1.00 94.69 166 LEU A N 1
ATOM 1363 C CA . LEU A 1 166 ? -5.115 -4.691 7.192 1.00 94.69 166 LEU A CA 1
ATOM 1364 C C . LEU A 1 166 ? -6.606 -4.989 7.070 1.00 94.69 166 LEU A C 1
ATOM 1366 O O . LEU A 1 166 ? -7.416 -4.090 6.819 1.00 94.69 166 LEU A O 1
ATOM 1370 N N . ARG A 1 167 ? -6.965 -6.252 7.277 1.00 93.19 167 ARG A N 1
ATOM 1371 C CA . ARG A 1 167 ? -8.351 -6.701 7.366 1.00 93.19 167 ARG A CA 1
ATOM 1372 C C . ARG A 1 167 ? -8.658 -7.088 8.810 1.00 93.19 167 ARG A C 1
ATOM 1374 O O . ARG A 1 167 ? -7.900 -7.874 9.373 1.00 93.19 167 ARG A O 1
ATOM 1381 N N . PRO A 1 168 ? -9.748 -6.588 9.403 1.00 92.19 168 PRO A N 1
ATOM 1382 C CA . PRO A 1 168 ? -10.238 -7.124 10.658 1.00 92.19 168 PRO A CA 1
ATOM 1383 C C . PRO A 1 168 ? -10.800 -8.528 10.407 1.00 92.19 168 PRO A C 1
ATOM 1385 O O . PRO A 1 168 ? -11.615 -8.731 9.506 1.00 92.19 168 PRO A O 1
ATOM 1388 N N . GLU A 1 169 ? -10.394 -9.512 11.197 1.00 86.00 169 GLU A N 1
ATOM 1389 C CA . GLU A 1 169 ? -11.061 -10.806 11.173 1.00 86.00 169 GLU A CA 1
ATOM 1390 C C . GLU A 1 169 ? -12.506 -10.638 11.668 1.00 86.00 169 GLU A C 1
ATOM 1392 O O . GLU A 1 169 ? -12.771 -9.809 12.554 1.00 86.00 169 GLU A O 1
ATOM 1397 N N . PRO A 1 170 ? -13.470 -11.357 11.073 1.00 70.81 170 PRO A N 1
ATOM 1398 C CA . PRO A 1 170 ? -14.809 -11.408 11.627 1.00 70.81 170 PRO A CA 1
ATOM 1399 C C . PRO A 1 170 ? -14.717 -12.016 13.027 1.00 70.81 170 PRO A C 1
ATOM 1401 O O . PRO A 1 170 ? -14.072 -13.049 13.229 1.00 70.81 170 PRO A O 1
ATOM 1404 N N . LEU A 1 171 ? -15.345 -11.362 14.007 1.00 61.94 171 LEU A N 1
ATOM 1405 C CA . LEU A 1 171 ? -15.581 -12.007 15.294 1.00 61.94 171 LEU A CA 1
ATOM 1406 C C . LEU A 1 171 ? -16.374 -13.291 15.014 1.00 61.94 171 LEU A C 1
ATOM 1408 O O . LEU A 1 171 ? -17.262 -13.258 14.157 1.00 61.94 171 LEU A O 1
ATOM 1412 N N . PRO A 1 172 ? -16.063 -14.417 15.681 1.00 57.47 172 PRO A N 1
ATOM 1413 C CA . PRO A 1 172 ? -16.895 -15.603 15.555 1.00 57.47 172 PRO A CA 1
ATOM 1414 C C . PRO A 1 172 ? -18.339 -15.192 15.843 1.00 57.47 172 PRO A C 1
ATOM 1416 O O . PRO A 1 172 ? -18.596 -14.543 16.862 1.00 57.47 172 PRO A O 1
ATOM 1419 N N . GLU A 1 173 ? -19.256 -15.512 14.923 1.00 55.41 173 GLU A N 1
ATOM 1420 C CA . GLU A 1 173 ? -20.679 -15.260 15.140 1.00 55.41 173 GLU A CA 1
ATOM 1421 C C . GLU A 1 173 ? -21.047 -15.828 16.515 1.00 55.41 173 GLU A C 1
ATOM 1423 O O . GLU A 1 173 ? -20.591 -16.932 16.849 1.00 55.41 173 GLU A O 1
ATOM 1428 N N . PRO A 1 174 ? -21.813 -15.097 17.345 1.00 51.62 174 PRO A N 1
ATOM 1429 C CA . PRO A 1 174 ? -22.279 -15.651 18.598 1.00 51.62 174 PRO A CA 1
ATOM 1430 C C . PRO A 1 174 ? -23.108 -16.879 18.242 1.00 51.62 174 PRO A C 1
ATOM 1432 O O . PRO A 1 174 ? -24.230 -16.765 17.753 1.00 51.62 174 PRO A O 1
ATOM 1435 N N . VAL A 1 175 ? -22.529 -18.064 18.444 1.00 51.19 175 VAL A N 1
ATOM 1436 C CA . VAL A 1 175 ? -23.263 -19.317 18.353 1.00 51.19 175 VAL A CA 1
ATOM 1437 C C . VAL A 1 175 ? -24.383 -19.164 19.365 1.00 51.19 175 VAL A C 1
ATOM 1439 O O . VAL A 1 175 ? -24.129 -19.144 20.568 1.00 51.19 175 VAL A O 1
ATOM 1442 N N . LEU A 1 176 ? -25.610 -18.972 18.877 1.00 52.72 176 LEU A N 1
ATOM 1443 C CA . LEU A 1 176 ? -26.799 -19.017 19.706 1.00 52.72 176 LEU A CA 1
ATOM 1444 C C . LEU A 1 176 ? -26.828 -20.420 20.301 1.00 52.72 176 LEU A C 1
ATOM 1446 O O . LEU A 1 176 ? -27.244 -21.380 19.653 1.00 52.72 176 LEU A O 1
ATOM 1450 N N . THR A 1 177 ? -26.305 -20.572 21.512 1.00 42.47 177 THR A N 1
ATOM 1451 C CA . THR A 1 177 ? -26.393 -21.824 22.239 1.00 42.47 177 THR A CA 1
ATOM 1452 C C . THR A 1 177 ? -27.879 -22.049 22.494 1.00 42.47 177 THR A C 1
ATOM 1454 O O . THR A 1 177 ? -28.496 -21.352 23.299 1.00 42.47 177 THR A O 1
ATOM 1457 N N . THR A 1 178 ? -28.463 -23.033 21.805 1.00 48.47 178 THR A N 1
ATOM 1458 C CA . THR A 1 178 ? -29.849 -23.518 21.974 1.00 48.47 178 THR A CA 1
ATOM 1459 C C . THR A 1 178 ? -30.204 -23.872 23.429 1.00 48.47 178 THR A C 1
ATOM 1461 O O . THR A 1 178 ? -31.352 -24.160 23.745 1.00 48.47 178 THR A O 1
ATOM 1464 N N . THR A 1 179 ? -29.252 -23.813 24.356 1.00 49.53 179 THR A N 1
ATOM 1465 C CA . THR A 1 179 ? -29.448 -24.017 25.790 1.00 49.53 179 THR A CA 1
ATOM 1466 C C . THR A 1 179 ? -30.384 -22.986 26.438 1.00 49.53 179 THR A C 1
ATOM 1468 O O . THR A 1 179 ? -31.065 -23.332 27.394 1.00 49.53 179 THR A O 1
ATOM 1471 N N . ALA A 1 180 ? -30.507 -21.761 25.907 1.00 47.06 180 ALA A N 1
ATOM 1472 C CA . ALA A 1 180 ? -31.354 -20.724 26.521 1.00 47.06 180 ALA A CA 1
ATOM 1473 C C . ALA A 1 180 ? -32.859 -20.832 26.179 1.00 47.06 180 ALA A C 1
ATOM 1475 O O . ALA A 1 180 ? -33.696 -20.291 26.898 1.00 47.06 180 ALA A O 1
ATOM 1476 N N . LEU A 1 181 ? -33.233 -21.552 25.113 1.00 46.56 181 LEU A N 1
ATOM 1477 C CA . LEU A 1 181 ? -34.648 -21.781 24.771 1.00 46.56 181 LEU A CA 1
ATOM 1478 C C . LEU A 1 181 ? -35.294 -22.886 25.625 1.00 46.56 181 LEU A C 1
ATOM 1480 O O . LEU A 1 181 ? -36.517 -22.929 25.735 1.00 46.56 181 LEU A O 1
ATOM 1484 N N . GLY A 1 182 ? -34.492 -23.757 26.249 1.00 45.59 182 GLY A N 1
ATOM 1485 C CA . GLY A 1 182 ? -34.987 -24.802 27.151 1.00 45.59 182 GLY A CA 1
ATOM 1486 C C . GLY A 1 182 ? -35.364 -24.287 28.543 1.00 45.59 182 GLY A C 1
ATOM 1487 O O . GLY A 1 182 ? -36.305 -24.797 29.142 1.00 45.59 182 GLY A O 1
ATOM 1488 N N . GLU A 1 183 ? -34.677 -23.257 29.043 1.00 47.59 183 GLU A N 1
ATOM 1489 C CA . GLU A 1 183 ? -34.926 -22.715 30.389 1.00 47.59 183 GLU A CA 1
ATOM 1490 C C . GLU A 1 183 ? -36.126 -21.756 30.432 1.00 47.59 183 GLU A C 1
ATOM 1492 O O . GLU A 1 183 ? -36.845 -21.723 31.426 1.00 47.59 183 GLU A O 1
ATOM 1497 N N . LEU A 1 184 ? -36.429 -21.054 29.334 1.00 47.66 184 LEU A N 1
ATOM 1498 C CA . LEU A 1 184 ? -37.587 -20.149 29.247 1.00 47.66 184 LEU A CA 1
ATOM 1499 C C . LEU A 1 184 ? -38.942 -20.862 29.073 1.00 47.66 184 LEU A C 1
ATOM 1501 O O . LEU A 1 184 ? -39.981 -20.258 29.329 1.00 47.66 184 LEU A O 1
ATOM 1505 N N . LEU A 1 185 ? -38.955 -22.136 28.663 1.00 48.22 185 LEU A N 1
ATOM 1506 C CA . LEU A 1 185 ? -40.186 -22.933 28.532 1.00 48.22 185 LEU A CA 1
ATOM 1507 C C . LEU A 1 185 ? -40.529 -23.740 29.797 1.00 48.22 185 LEU A C 1
ATOM 1509 O O . LEU A 1 185 ? -41.642 -24.249 29.904 1.00 48.22 185 LEU A O 1
ATOM 1513 N N . ALA A 1 186 ? -39.615 -23.850 30.766 1.00 44.59 186 ALA A N 1
ATOM 1514 C CA . ALA A 1 186 ? -39.874 -24.570 32.016 1.00 44.59 186 ALA A CA 1
ATOM 1515 C C . ALA A 1 186 ? -40.730 -23.762 33.014 1.00 44.59 186 ALA A C 1
ATOM 1517 O O . ALA A 1 186 ? -41.402 -24.352 33.857 1.00 44.59 186 ALA A O 1
ATOM 1518 N N . ASP A 1 187 ? -40.763 -22.431 32.885 1.00 42.47 187 ASP A N 1
ATOM 1519 C CA . ASP A 1 187 ? -41.392 -21.523 33.861 1.00 42.47 187 ASP A CA 1
ATOM 1520 C C . ASP A 1 187 ? -42.870 -21.188 33.552 1.00 42.47 187 ASP A C 1
ATOM 1522 O O . ASP A 1 187 ? -43.471 -20.312 34.167 1.00 42.47 187 ASP A O 1
ATOM 1526 N N . THR A 1 188 ? -43.489 -21.880 32.584 1.00 43.09 188 THR A N 1
ATOM 1527 C CA . THR A 1 188 ? -44.896 -21.661 32.170 1.00 43.09 188 THR A CA 1
ATOM 1528 C C . THR A 1 188 ? -45.838 -22.842 32.432 1.00 43.09 188 THR A C 1
ATOM 1530 O O . THR A 1 188 ? -46.953 -22.871 31.910 1.00 43.09 188 THR A O 1
ATOM 1533 N N . THR A 1 189 ? -45.471 -23.788 33.304 1.00 38.97 189 THR A N 1
ATOM 1534 C CA . THR A 1 189 ? -46.432 -24.790 33.804 1.00 38.97 189 THR A CA 1
ATOM 1535 C C . THR A 1 189 ? -47.291 -24.203 34.929 1.00 38.97 189 THR A C 1
ATOM 1537 O O . THR A 1 189 ? -47.044 -24.387 36.117 1.00 38.97 189 THR A O 1
ATOM 1540 N N . ILE A 1 190 ? -48.327 -23.457 34.536 1.00 43.09 190 ILE A N 1
ATOM 1541 C CA . ILE A 1 190 ? -49.448 -23.097 35.413 1.00 43.09 190 ILE A CA 1
ATOM 1542 C C . ILE A 1 190 ? 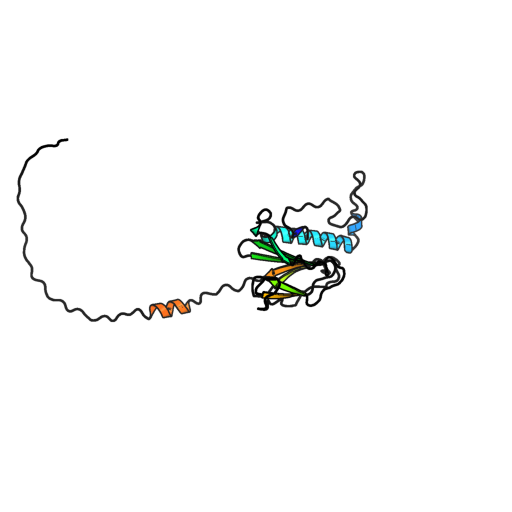-50.157 -24.400 35.805 1.00 43.09 190 ILE A C 1
ATOM 1544 O O . ILE A 1 190 ? -50.564 -25.171 34.937 1.00 43.09 190 ILE A O 1
ATOM 1548 N N . GLY A 1 191 ? -50.259 -24.653 37.111 1.00 36.88 191 GLY A N 1
ATOM 1549 C CA . GLY A 1 191 ? -50.896 -25.841 37.671 1.00 36.88 191 GLY A CA 1
ATOM 1550 C C . GLY A 1 191 ? -52.361 -25.979 37.252 1.00 36.88 191 GLY A C 1
ATOM 1551 O O . GLY A 1 191 ? -53.147 -25.042 37.378 1.00 36.88 191 GLY A O 1
ATOM 1552 N N . GLU A 1 192 ? -52.721 -27.169 36.777 1.00 35.47 192 GLU A N 1
ATOM 1553 C CA . GLU A 1 192 ? -54.108 -27.596 36.604 1.00 35.47 192 GLU A CA 1
ATOM 1554 C C . GLU A 1 192 ? -54.736 -27.879 37.981 1.00 35.47 192 GLU A C 1
ATOM 1556 O O . GLU A 1 192 ? -54.399 -28.863 38.640 1.00 35.47 192 GLU A O 1
ATOM 1561 N N . GLU A 1 193 ? -55.678 -27.037 38.412 1.00 35.59 193 GLU A N 1
ATOM 1562 C CA . GLU A 1 193 ? -56.713 -27.434 39.375 1.00 35.59 193 GLU A CA 1
ATOM 1563 C C . GLU A 1 193 ? -57.915 -28.028 38.612 1.00 35.59 193 GLU A C 1
ATOM 1565 O O . GLU A 1 193 ? -58.343 -27.458 37.604 1.00 35.59 193 GLU A O 1
ATOM 1570 N N . PRO A 1 194 ? -58.499 -29.157 39.060 1.00 37.09 194 PRO A N 1
ATOM 1571 C CA . PRO A 1 194 ? -59.568 -29.820 38.326 1.00 37.09 194 PRO A CA 1
ATOM 1572 C C . PRO A 1 194 ? -60.926 -29.148 38.586 1.00 37.09 194 PRO A C 1
ATOM 1574 O O . PRO A 1 194 ? -61.425 -29.112 39.712 1.00 37.09 194 PRO A O 1
ATOM 1577 N N . LEU A 1 195 ? -61.559 -28.661 37.517 1.00 35.38 195 LEU A N 1
ATOM 1578 C CA . LEU A 1 195 ? -62.938 -28.169 37.524 1.00 35.38 195 LEU A CA 1
ATOM 1579 C C . LEU A 1 195 ? -63.925 -29.347 37.553 1.00 35.38 195 LEU A C 1
ATOM 1581 O O . LEU A 1 195 ? -63.895 -30.235 36.704 1.00 35.38 195 LEU A O 1
ATOM 1585 N N . THR A 1 196 ? -64.816 -29.336 38.541 1.00 36.66 196 THR A N 1
ATOM 1586 C CA . THR A 1 196 ? -65.940 -30.267 38.693 1.00 36.66 196 THR A CA 1
ATOM 1587 C C . THR A 1 196 ? -67.145 -29.772 37.885 1.00 36.66 196 THR A C 1
ATOM 1589 O O . THR A 1 196 ? -67.580 -28.632 38.037 1.00 36.66 196 THR A O 1
ATOM 1592 N N . GLU A 1 197 ? -67.696 -30.633 37.025 1.00 40.16 197 GLU A N 1
ATOM 1593 C CA . GLU A 1 197 ? -68.933 -30.389 36.269 1.00 40.16 197 GLU A CA 1
ATOM 1594 C C . GLU A 1 197 ? -70.172 -30.347 37.182 1.00 40.16 197 GLU A C 1
ATOM 1596 O O . GLU A 1 197 ? -70.301 -31.186 38.080 1.00 40.16 197 GLU A O 1
ATOM 1601 N N . PRO A 1 198 ? -71.175 -29.499 36.880 1.00 39.78 198 PRO A N 1
ATOM 1602 C CA . PRO A 1 198 ? -72.549 -29.790 37.245 1.00 39.78 198 PRO A CA 1
ATOM 1603 C C . PRO A 1 198 ? -73.406 -30.143 36.018 1.00 39.78 198 PRO A C 1
ATOM 1605 O O . PRO A 1 198 ? -73.302 -29.572 34.935 1.00 39.78 198 PRO A O 1
ATOM 1608 N N . ALA A 1 199 ? -74.277 -31.121 36.251 1.00 34.50 199 ALA A N 1
ATOM 1609 C CA . ALA A 1 199 ? -75.084 -31.855 35.291 1.00 34.50 199 ALA A CA 1
ATOM 1610 C C . ALA A 1 199 ? -76.114 -31.027 34.497 1.00 34.50 199 ALA A C 1
ATOM 1612 O O . ALA A 1 199 ? -76.786 -30.135 35.017 1.00 34.50 199 ALA A O 1
ATOM 1613 N N . ALA A 1 200 ? -76.312 -31.442 33.243 1.00 36.94 200 ALA A N 1
ATOM 1614 C CA . ALA A 1 200 ? -77.355 -30.978 32.338 1.00 36.94 200 ALA A CA 1
ATOM 1615 C C . ALA A 1 200 ? -78.764 -31.475 32.728 1.00 36.94 200 ALA A C 1
ATOM 1617 O O . ALA A 1 200 ? -78.959 -32.633 33.105 1.00 36.94 200 ALA A O 1
ATOM 1618 N N . LYS A 1 201 ? -79.775 -30.620 32.523 1.00 34.25 201 LYS A N 1
ATOM 1619 C CA . LYS A 1 201 ? -81.188 -31.005 32.361 1.00 34.25 201 LYS A CA 1
ATOM 1620 C C . LYS A 1 201 ? -81.735 -30.388 31.063 1.00 34.25 201 LYS A C 1
ATOM 1622 O O . LYS A 1 201 ? -81.447 -29.220 30.810 1.00 34.25 201 LYS A O 1
ATOM 1627 N N . PRO A 1 202 ? -82.504 -31.133 30.248 1.00 42.66 202 PRO A N 1
ATOM 1628 C CA . PRO A 1 202 ? -82.896 -30.703 28.908 1.00 42.66 202 PRO A CA 1
ATOM 1629 C C . PRO A 1 202 ? -84.241 -29.963 28.914 1.00 42.66 202 PRO A C 1
ATOM 1631 O O . PRO A 1 202 ? -85.125 -30.299 29.703 1.00 42.66 202 PRO A O 1
ATOM 1634 N N . LEU A 1 203 ? -84.434 -29.019 27.985 1.00 33.28 203 LEU A N 1
ATOM 1635 C CA . LEU A 1 203 ? -85.764 -28.537 27.606 1.00 33.28 203 LEU A CA 1
ATOM 1636 C C . LEU A 1 203 ? -85.931 -28.556 26.083 1.00 33.28 203 LEU A C 1
ATOM 1638 O O . LEU A 1 203 ? -84.999 -28.289 25.328 1.00 33.28 203 LEU A O 1
ATOM 1642 N N . ALA A 1 204 ? -87.126 -28.967 25.678 1.00 34.19 204 ALA A N 1
ATOM 1643 C CA . ALA A 1 204 ? -87.486 -29.444 24.358 1.00 34.19 204 ALA A CA 1
ATOM 1644 C C . ALA A 1 204 ? -87.775 -28.339 23.326 1.00 34.19 204 ALA A C 1
ATOM 1646 O O . ALA A 1 204 ? -88.143 -27.216 23.653 1.00 34.19 204 ALA A O 1
ATOM 1647 N N . SER A 1 205 ? -87.640 -28.767 22.069 1.00 36.84 205 SER A N 1
ATOM 1648 C CA . SER A 1 205 ? -88.140 -28.214 20.805 1.00 36.84 205 SER A CA 1
ATOM 1649 C C . SER A 1 205 ? -89.461 -27.436 20.882 1.00 36.84 205 SER A C 1
ATOM 1651 O O . SER A 1 205 ? -90.416 -27.904 21.493 1.00 36.84 205 SER A O 1
ATOM 1653 N N . THR A 1 206 ? -89.540 -26.312 20.159 1.00 31.66 206 THR A N 1
ATOM 1654 C CA . THR A 1 206 ? -90.640 -25.992 19.223 1.00 31.66 206 THR A CA 1
ATOM 1655 C C . THR A 1 206 ? -90.264 -24.793 18.335 1.00 31.66 206 THR A C 1
ATOM 1657 O O . THR A 1 206 ? -89.656 -23.827 18.780 1.00 31.66 206 THR A O 1
ATOM 1660 N N . ALA A 1 207 ? -90.635 -24.888 17.062 1.00 34.78 207 ALA A N 1
ATOM 1661 C CA . ALA A 1 207 ? -90.831 -23.816 16.079 1.00 34.78 207 ALA A CA 1
ATOM 1662 C C . ALA A 1 207 ? -92.156 -24.158 15.352 1.00 34.78 207 ALA A C 1
ATOM 1664 O O . ALA A 1 207 ? -92.625 -25.287 15.554 1.00 34.78 207 ALA A O 1
ATOM 1665 N N . PRO A 1 208 ? -92.721 -23.346 14.435 1.00 62.28 208 PRO A N 1
ATOM 1666 C CA . PRO A 1 208 ? -92.552 -21.922 14.095 1.00 62.28 208 PRO A CA 1
ATOM 1667 C C . PRO A 1 208 ? -93.929 -21.184 14.054 1.00 62.28 208 PRO A C 1
ATOM 1669 O O . PRO A 1 208 ? -94.916 -21.750 14.506 1.00 62.28 208 PRO A O 1
ATOM 1672 N N . ASP A 1 209 ? -93.973 -19.933 13.562 1.00 32.19 209 ASP A N 1
ATOM 1673 C CA . ASP A 1 209 ? -95.061 -19.246 12.799 1.00 32.19 209 ASP A CA 1
ATOM 1674 C C . ASP A 1 209 ? -94.923 -17.710 12.984 1.00 32.19 209 ASP A C 1
ATOM 1676 O O . ASP A 1 209 ? -94.462 -17.281 14.037 1.00 32.19 209 ASP A O 1
ATOM 1680 N N . ALA A 1 210 ? -95.365 -16.770 12.141 1.00 35.75 210 ALA A N 1
ATOM 1681 C CA . ALA A 1 210 ? -95.482 -16.551 10.694 1.00 35.75 210 ALA A CA 1
ATOM 1682 C C . ALA A 1 210 ? -96.077 -15.111 10.517 1.00 35.75 210 ALA A C 1
ATOM 1684 O O . ALA A 1 210 ? -96.787 -14.652 11.409 1.00 35.75 210 ALA A O 1
ATOM 1685 N N . VAL A 1 211 ? -95.848 -14.479 9.348 1.00 36.41 211 VAL A N 1
ATOM 1686 C CA . VAL A 1 211 ? -96.704 -13.465 8.648 1.00 36.41 211 VAL A CA 1
ATOM 1687 C C . VAL A 1 211 ? -96.524 -11.926 8.878 1.00 36.41 211 VAL A C 1
ATOM 1689 O O . VAL A 1 211 ? -96.809 -11.432 9.963 1.00 36.41 211 VAL A O 1
ATOM 1692 N N . GLU A 1 212 ? -96.100 -11.250 7.772 1.00 36.66 212 GLU A N 1
ATOM 1693 C CA . GLU A 1 212 ? -96.493 -9.955 7.090 1.00 36.66 212 GLU A CA 1
ATOM 1694 C C . GLU A 1 212 ? -96.616 -8.623 7.878 1.00 36.66 212 GLU A C 1
ATOM 1696 O O . GLU A 1 212 ? -96.871 -8.644 9.073 1.00 36.66 212 GLU A O 1
ATOM 1701 N N . GLU A 1 213 ? -96.511 -7.384 7.357 1.00 37.62 213 GLU A N 1
ATOM 1702 C CA . GLU A 1 213 ? -96.180 -6.627 6.107 1.00 37.62 213 GLU A CA 1
ATOM 1703 C C . GLU A 1 213 ? -96.014 -5.136 6.582 1.00 37.62 213 GLU A C 1
ATOM 1705 O O . GLU A 1 213 ? -96.429 -4.825 7.696 1.00 37.62 213 GLU A O 1
ATOM 1710 N N . GLU A 1 214 ? -95.298 -4.179 5.960 1.00 36.78 214 GLU A N 1
ATOM 1711 C CA . GLU A 1 214 ? -95.759 -3.168 4.959 1.00 36.78 214 GLU A CA 1
ATOM 1712 C C . GLU A 1 214 ? -94.826 -1.920 5.151 1.00 36.78 214 GLU A C 1
ATOM 1714 O O . GLU A 1 214 ? -94.610 -1.494 6.283 1.00 36.78 214 GLU A O 1
ATOM 1719 N N . GLU A 1 215 ? -93.932 -1.557 4.222 1.00 38.88 215 GLU A N 1
ATOM 1720 C CA . GLU A 1 215 ? -93.992 -0.491 3.188 1.00 38.88 215 GLU A CA 1
ATOM 1721 C C . GLU A 1 215 ? -93.872 1.006 3.626 1.00 38.88 215 GLU A C 1
ATOM 1723 O O . GLU A 1 215 ? -94.425 1.455 4.622 1.00 38.88 215 GLU A O 1
ATOM 1728 N N . LEU A 1 216 ? -93.177 1.771 2.760 1.00 37.53 216 LEU A N 1
ATOM 1729 C CA . LEU A 1 216 ? -93.147 3.231 2.513 1.00 37.53 216 LEU A CA 1
ATOM 1730 C C . LEU A 1 216 ? -92.092 4.179 3.155 1.00 37.53 216 LEU A C 1
ATOM 1732 O O . LEU A 1 216 ? -92.209 4.651 4.279 1.00 37.53 216 LEU A O 1
ATOM 1736 N N . ALA A 1 217 ? -91.188 4.608 2.255 1.00 37.66 217 ALA A N 1
ATOM 1737 C CA . ALA A 1 217 ? -90.945 5.995 1.807 1.00 37.66 217 ALA A CA 1
ATOM 1738 C C . ALA A 1 217 ? -89.976 6.958 2.553 1.00 37.66 217 ALA A C 1
ATOM 1740 O O . ALA A 1 217 ? -90.141 7.316 3.712 1.00 37.66 217 ALA A O 1
ATOM 1741 N N . GLN A 1 218 ? -89.005 7.442 1.756 1.00 38.06 218 GLN A N 1
ATOM 1742 C CA . GLN A 1 218 ? -88.227 8.707 1.818 1.00 38.06 218 GLN A CA 1
ATOM 1743 C C . GLN A 1 218 ? -89.150 9.959 1.766 1.00 38.06 218 GLN A C 1
ATOM 1745 O O . GLN A 1 218 ? -90.316 9.753 1.412 1.00 38.06 218 GLN A O 1
ATOM 1750 N N . PRO A 1 219 ? -88.738 11.234 2.042 1.00 59.03 219 PRO A N 1
ATOM 1751 C CA . PRO A 1 219 ? -87.575 12.013 1.510 1.00 59.03 219 PRO A CA 1
ATOM 1752 C C . PRO A 1 219 ? -86.903 12.933 2.580 1.00 59.03 219 PRO A C 1
ATOM 1754 O O . PRO A 1 219 ? -87.211 12.772 3.756 1.00 59.03 219 PRO A O 1
ATOM 1757 N N . GLU A 1 220 ? -85.943 13.850 2.362 1.00 46.31 220 GLU A N 1
ATOM 1758 C CA . GLU A 1 220 ? -85.338 14.589 1.222 1.00 46.31 220 GLU A CA 1
ATOM 1759 C C . GLU A 1 220 ? -83.797 14.552 1.267 1.00 46.31 220 GLU A C 1
ATOM 1761 O O . GLU A 1 220 ? -83.234 14.424 2.381 1.00 46.31 220 GLU A O 1
#

=== Feature glossary ===
Legend for the data blocks above and below:

— What the protein is —

The amino-acid sequence is the protein's primary structure: the linear order of residues from the N-terminus to the C-terminus, written in one-letter code. Everything else here — the 3D coordinates, the secondary structure, the domain annotations — is ultimately a consequence of this string.

Database cross-references. InterPro integrates a dozen domain/family signature databases into unified entries with residue-range hits. GO terms attach function/process/location labels with evidence codes. CATH codes position the fold in a four-level structural taxonomy. Organism is the NCBI-taxonomy species name.

— Where its atoms are —

The mmCIF block holds the 3D Cartesian coordinates of each backbone atom (N, Cα, C, O) in ångströms. mmCIF is the PDB's canonical archive format — a tagged-loop text representation of the atomic model.

The six renders are orthographic views along the three Cartesian axes in both directions. Representation (cartoon, sticks, or surface) and color scheme (sequence-rainbow or by-chain) vary across proteins so the training set covers all the common visualization conventions.

— Local backbone conformation —

Secondary structure is the local, repeating backbone conformation. DSSP classifies it into eight states by reading the hydrogen-bond network: three helix types (H, G, I), two β types (E, B), two non-regular types (T, S), and unstructured coil (-).

SS3 is a coarse helix/strand/coil call (letters a/b/c) made by the P-SEA algorithm from inter-Cα distances and dihedrals. It is less detailed than DSSP but needs only Cα positions.

Backbone dihedral angles. Every residue except chain termini has a φ (preceding-C → N → Cα → C) and a ψ (N → Cα → C → next-N). They are reported in degrees following the IUPAC sign convention. Secondary structure is essentially a statement about which (φ, ψ) basin each residue occupies.

— Global shape and packing —

The geometric summary reports three shape descriptors. Rg (radius of gyration) measures how spread out the Cα atoms are about their centre of mass; compact globular proteins have small Rg, elongated or unfolded ones large. Cα contacts (<8 Å, |i−j|>4) count long-range residue pairs in spatial proximity — high for tightly packed folds, near zero for rods or random coil. The bounding-box extents give the protein's footprint along x, y, z in Å.

Solvent accessibility: the surface area of each residue that a 1.4 Å water probe can touch, in Å². When only backbone atoms are present the absolute values are lower than full-atom SASA (side chains contribute most of the area) and are flagged as backbone-only.

Plot images: a contact map (which residues are close in 3D, as an N×N binary image), a Ramachandran scatter (backbone torsion angles, revealing secondary-structure composition at a glance), and — for AlphaFold structures — a PAE heatmap (pairwise prediction confidence).

— Structural neighborhood —

Foldseek's 3Di representation compresses backbone geometry into a per-residue letter drawn from a learned twenty-state alphabet. It captures the tertiary interaction pattern around each residue — which residues are packed against it in space, regardless of where they are in sequence.

Structural nearest neighbors (via Foldseek easy-search vs the PDB). Reported per hit: target PDB id, E-value, and alignment TM-score. A TM-score above ~0.5 is the conventional threshold for 'same fold'.

— Confidence and disorder —

pLDDT (predicted Local Distance Difference Test) is AlphaFold's per-residue confidence score, ranging from 0 to 100. Values above 90 indicate high confidence (typically well-packed cores); 70–90 is confident; 50–70 low confidence; below 50 usually means the region is disordered or the prediction is unreliable there. AlphaFold stores pLDDT in the mmCIF B-factor column.

For experimental (PDB) structures, the B-factor (temperature factor) quantifies the positional spread of each atom in the crystal — a combination of thermal vibration and static disorder — in units of Å². High B-factors mark flexible loops or poorly resolved regions; low B-factors mark the rigid, well-ordered core.

Predicted Aligned Error (PAE) is an AlphaFold confidence matrix: entry (i, j) is the expected error in the position of residue j, in ångströms, when the prediction is superimposed on the true structure at residue i. Low PAE within a block of residues means that block is internally rigid and well-predicted; high PAE between two blocks means their relative placement is uncertain even if each block individually is confident.